Protein AF-0000000077723990 (afdb_homodimer)

Nearest PDB structures (foldseek):
  3rs1-assembly1_B  TM=8.931E-01  e=2.712E-11  Mus musculus
  6e7d-assembly1_E  TM=8.946E-01  e=7.039E-11  Mus musculus
  8ouq-assembly1_BBB  TM=8.653E-01  e=1.721E-10  Rattus norvegicus
  6puv-assembly1_A  TM=8.630E-01  e=1.528E-10  Homo sapiens
  3cdg-assembly2_F  TM=8.531E-01  e=3.600E-09  Homo sapiens

pLDDT: mean 90.58, std 9.81, range [37.72, 98.81]

Sequence (248 aa):
FAGCACPRCPEQWMAYRESCYSFSKEKKDWNSSQESCRAQGAHLLVISDTSEMDFFETMQTELCWIGLKNSTGGDWAWEDGSKLSGKKVLSNSPVQKCAVLLQGTIHASSCEILAPWICEKSLQFAGCACPRCPEQWMAYRESCYSFSKEKKDWNSSQESCRAQGAHLLVISDTSEMDFFETMQTELCWIGLKNSTGGDWAWEDGSKLSGKKVLSNSPVQKCAVLLQGTIHASSCEILAPWICEKSLQ

Radius of gyration: 19.13 Å; Cα contacts (8 Å, |Δi|>4): 531; chains: 2; bounding box: 56×54×40 Å

InterPro domains:
  IPR001304 C-type lectin-like [PF00059] (27-121)
  IPR001304 C-type lectin-like [PS50041] (16-120)
  IPR001304 C-type lectin-like [SM00034] (9-120)
  IPR016186 C-type lectin-like/link domain superfamily [G3DSA:3.10.100.10] (2-123)
  IPR016187 C-type lectin fold [SSF56436] (4-122)
  IPR033992 Natural killer cell receptor-like, C-type lectin-like domain [cd03593] (9-121)
  IPR042190 Killer cell lectin-like receptor subfamily G member 1 [PTHR47648] (4-122)

Structure (mmCIF, N/CA/C/O backbone):
data_AF-0000000077723990-model_v1
#
loop_
_entity.id
_entity.type
_entity.pdbx_description
1 polymer 'KLRG1 protein'
#
loop_
_atom_site.group_PDB
_atom_site.id
_atom_site.type_symbol
_atom_site.label_atom_id
_atom_site.label_alt_id
_atom_site.label_comp_id
_atom_site.label_asym_id
_atom_site.label_entity_id
_atom_site.label_seq_id
_atom_site.pdbx_PDB_ins_code
_atom_site.Cartn_x
_atom_site.Cartn_y
_atom_site.Cartn_z
_atom_site.occupancy
_atom_site.B_iso_or_equiv
_atom_site.auth_seq_id
_atom_site.auth_comp_id
_atom_site.auth_asym_id
_atom_site.auth_atom_id
_atom_site.pdbx_PDB_model_num
ATOM 1 N N . PHE A 1 1 ? -37.719 0.471 3.777 1 37.72 1 PHE A N 1
ATOM 2 C CA . PHE A 1 1 ? -36.688 -0.514 3.486 1 37.72 1 PHE A CA 1
ATOM 3 C C . PHE A 1 1 ? -35.344 0.161 3.309 1 37.72 1 PHE A C 1
ATOM 5 O O . PHE A 1 1 ? -35 0.595 2.207 1 37.72 1 PHE A O 1
ATOM 12 N N . ALA A 1 2 ? -34.938 1.086 3.953 1 47.66 2 ALA A N 1
ATOM 13 C CA . ALA A 1 2 ? -33.75 1.944 3.975 1 47.66 2 ALA A CA 1
ATOM 14 C C . ALA A 1 2 ? -32.5 1.137 3.721 1 47.66 2 ALA A C 1
ATOM 16 O O . ALA A 1 2 ? -32.188 0.212 4.473 1 47.66 2 ALA A O 1
ATOM 17 N N . GLY A 1 3 ? -32.156 0.671 2.463 1 50.06 3 GLY A N 1
ATOM 18 C CA . GLY A 1 3 ? -31.094 -0.163 1.919 1 50.06 3 GLY A CA 1
ATOM 19 C C . GLY A 1 3 ? -29.797 -0.056 2.693 1 50.06 3 GLY A C 1
ATOM 20 O O . GLY A 1 3 ? -29.547 0.95 3.359 1 50.06 3 GLY A O 1
ATOM 21 N N . CYS A 1 4 ? -29.406 -1.067 3.25 1 60.31 4 CYS A N 1
ATOM 22 C CA . CYS A 1 4 ? -28.156 -1.102 3.986 1 60.31 4 CYS A CA 1
ATOM 23 C C . CYS A 1 4 ? -27.031 -0.472 3.174 1 60.31 4 CYS A C 1
ATOM 25 O O . CYS A 1 4 ? -26.672 -0.973 2.104 1 60.31 4 CYS A O 1
ATOM 27 N N . ALA A 1 5 ? -26.734 0.806 3.115 1 77.62 5 ALA A N 1
ATOM 28 C CA . ALA A 1 5 ? -25.625 1.402 2.377 1 77.62 5 ALA A CA 1
ATOM 29 C C . ALA A 1 5 ? -24.328 1.305 3.168 1 77.62 5 ALA A C 1
ATOM 31 O O . ALA A 1 5 ? -24.25 1.76 4.312 1 77.62 5 ALA A O 1
ATOM 32 N N . CYS A 1 6 ? -23.359 0.454 2.717 1 85.75 6 CYS A N 1
ATOM 33 C CA . CYS A 1 6 ? -22.047 0.327 3.332 1 85.75 6 CYS A CA 1
ATOM 34 C C . CYS A 1 6 ? -21.094 1.392 2.805 1 85.75 6 CYS A C 1
ATOM 36 O O . CYS A 1 6 ? -21.016 1.621 1.596 1 85.75 6 CYS A O 1
ATOM 38 N N . PRO A 1 7 ? -20.531 2.23 3.766 1 87.69 7 PRO A N 1
ATOM 39 C CA . PRO A 1 7 ? -19.5 3.162 3.295 1 87.69 7 PRO A CA 1
ATOM 40 C C . PRO A 1 7 ? -18.438 2.484 2.426 1 87.69 7 PRO A C 1
ATOM 42 O O . PRO A 1 7 ? -18.078 1.335 2.682 1 87.69 7 PRO A O 1
ATOM 45 N N . ARG A 1 8 ? -18.125 3.113 1.391 1 89.75 8 ARG A N 1
ATOM 46 C CA . ARG A 1 8 ? -17.109 2.586 0.491 1 89.75 8 ARG A CA 1
ATOM 47 C C . ARG A 1 8 ? -16.156 3.689 0.024 1 89.75 8 ARG A C 1
ATOM 49 O O . ARG A 1 8 ? -16.531 4.863 0.01 1 89.75 8 ARG A O 1
ATOM 56 N N . CYS A 1 9 ? -14.992 3.316 -0.306 1 95.25 9 CYS A N 1
ATOM 57 C CA . CYS A 1 9 ? -14.062 4.262 -0.913 1 95.25 9 CYS A CA 1
ATOM 58 C C . CYS A 1 9 ? -14.336 4.422 -2.402 1 95.25 9 CYS A C 1
ATOM 60 O O . CYS A 1 9 ? -14.883 3.516 -3.035 1 95.25 9 CYS A O 1
ATOM 62 N N . PRO A 1 10 ? -13.984 5.645 -2.922 1 94.19 10 PRO A N 1
ATOM 63 C CA . PRO A 1 10 ? -14.102 5.801 -4.371 1 94.19 10 PRO A CA 1
ATOM 64 C C . PRO A 1 10 ? -13.305 4.754 -5.148 1 94.19 10 PRO A C 1
ATOM 66 O O . PRO A 1 10 ? -12.43 4.098 -4.582 1 94.19 10 PRO A O 1
ATOM 69 N N . GLU A 1 11 ? -13.656 4.629 -6.395 1 89.75 11 GLU A N 1
ATOM 70 C CA . GLU A 1 11 ? -12.906 3.717 -7.254 1 89.75 11 GLU A CA 1
ATOM 71 C C . GLU A 1 11 ? -11.414 4.031 -7.223 1 89.75 11 GLU A C 1
ATOM 73 O O . GLU A 1 11 ? -11.016 5.199 -7.262 1 89.75 11 GLU A O 1
ATOM 78 N N . GLN A 1 12 ? -10.633 3.01 -7.066 1 89.88 12 GLN A N 1
ATOM 79 C CA . GLN A 1 12 ? -9.172 3.059 -7.145 1 89.88 12 GLN A CA 1
ATOM 80 C C . GLN A 1 12 ? -8.57 3.59 -5.848 1 89.88 12 GLN A C 1
ATOM 82 O O . GLN A 1 12 ? -7.395 3.941 -5.801 1 89.88 12 GLN A O 1
ATOM 87 N N . TRP A 1 13 ? -9.461 3.783 -4.855 1 93.44 13 TRP A N 1
ATOM 88 C CA . TRP A 1 13 ? -8.984 4.09 -3.508 1 93.44 13 TRP A CA 1
ATOM 89 C C . TRP A 1 13 ? -9.016 2.846 -2.627 1 93.44 13 TRP A C 1
ATOM 91 O O . TRP A 1 13 ? -9.898 1.996 -2.77 1 93.44 13 TRP A O 1
ATOM 101 N N . MET A 1 14 ? -8.117 2.812 -1.657 1 92.62 14 MET A N 1
ATOM 102 C CA . MET A 1 14 ? -8.07 1.712 -0.698 1 92.62 14 MET A CA 1
ATOM 103 C C . MET A 1 14 ? -8.648 2.141 0.649 1 92.62 14 MET A C 1
ATOM 105 O O . MET A 1 14 ? -8.445 3.275 1.082 1 92.62 14 MET A O 1
ATOM 109 N N . ALA A 1 15 ? -9.203 1.143 1.229 1 94.38 15 ALA A N 1
ATOM 110 C CA . ALA A 1 15 ? -9.789 1.427 2.537 1 94.38 15 ALA A CA 1
ATOM 111 C C . ALA A 1 15 ? -8.984 0.768 3.652 1 94.38 15 ALA A C 1
ATOM 113 O O . ALA A 1 15 ? -8.57 -0.388 3.529 1 94.38 15 ALA A O 1
ATOM 114 N N . TYR A 1 16 ? -8.703 1.503 4.625 1 93.19 16 TYR A N 1
ATOM 115 C CA . TYR A 1 16 ? -8.117 1.015 5.867 1 93.19 16 TYR A CA 1
ATOM 116 C C . TYR A 1 16 ? -8.766 1.682 7.074 1 93.19 16 TYR A C 1
ATOM 118 O O . TYR A 1 16 ? -8.711 2.906 7.219 1 93.19 16 TYR A O 1
ATOM 126 N N . ARG A 1 17 ? -9.375 0.825 7.855 1 91 17 ARG A N 1
ATOM 127 C CA . ARG A 1 17 ? -10.172 1.341 8.961 1 91 17 ARG A CA 1
ATOM 128 C C . ARG A 1 17 ? -11.195 2.361 8.469 1 91 17 ARG A C 1
ATOM 130 O O . ARG A 1 17 ? -12.055 2.037 7.648 1 91 17 ARG A O 1
ATOM 137 N N . GLU A 1 18 ? -11.188 3.574 8.875 1 92.12 18 GLU A N 1
ATOM 138 C CA . GLU A 1 18 ? -12.219 4.535 8.516 1 92.12 18 GLU A CA 1
ATOM 139 C C . GLU A 1 18 ? -11.711 5.539 7.484 1 92.12 18 GLU A C 1
ATOM 141 O O . GLU A 1 18 ? -12.305 6.605 7.309 1 92.12 18 GLU A O 1
ATOM 146 N N . SER A 1 19 ? -10.688 5.137 6.766 1 95.5 19 SER A N 1
ATOM 147 C CA . SER A 1 19 ? -10.102 6.09 5.824 1 95.5 19 SER A CA 1
ATOM 148 C C . SER A 1 19 ? -9.867 5.445 4.461 1 95.5 19 SER A C 1
ATOM 150 O O . SER A 1 19 ? -9.734 4.227 4.359 1 95.5 19 SER A O 1
ATOM 152 N N . CYS A 1 20 ? -9.891 6.297 3.482 1 96.69 20 CYS A N 1
ATOM 153 C CA . CYS A 1 20 ? -9.555 5.926 2.113 1 96.69 20 CYS A CA 1
ATOM 154 C C . CYS A 1 20 ? -8.242 6.57 1.68 1 96.69 20 CYS A C 1
ATOM 156 O O . CYS A 1 20 ? -7.973 7.727 2.01 1 96.69 20 CYS A O 1
ATOM 158 N N . TYR A 1 21 ? -7.488 5.789 0.946 1 95.44 21 TYR A N 1
ATOM 159 C CA . TYR A 1 21 ? -6.188 6.281 0.499 1 95.44 21 TYR A CA 1
ATOM 160 C C . TYR A 1 21 ? -6.02 6.082 -1.002 1 95.44 21 TYR A C 1
ATOM 162 O O . TYR A 1 21 ? -6.488 5.09 -1.562 1 95.44 21 TYR A O 1
ATOM 170 N N . SER A 1 22 ? -5.371 7.051 -1.598 1 95.06 22 SER A N 1
ATOM 171 C CA . SER A 1 22 ? -4.988 6.938 -3.002 1 95.06 22 SER A CA 1
ATOM 172 C C . SER A 1 22 ? -3.516 7.266 -3.205 1 95.06 22 SER A C 1
ATOM 174 O O . SER A 1 22 ? -2.961 8.117 -2.502 1 95.06 22 SER A O 1
ATOM 176 N N . PHE A 1 23 ? -2.902 6.539 -4.152 1 93.38 23 PHE A N 1
ATOM 177 C CA . PHE A 1 23 ? -1.497 6.727 -4.496 1 93.38 23 PHE A CA 1
ATOM 178 C C . PHE A 1 23 ? -1.357 7.312 -5.895 1 93.38 23 PHE A C 1
ATOM 180 O O . PHE A 1 23 ? -1.98 6.828 -6.844 1 93.38 23 PHE A O 1
ATOM 187 N N . SER A 1 24 ? -0.499 8.289 -5.953 1 93.94 24 SER A N 1
ATOM 188 C CA . SER A 1 24 ? -0.361 8.93 -7.258 1 93.94 24 SER A CA 1
ATOM 189 C C . SER A 1 24 ? 0.605 8.156 -8.148 1 93.94 24 SER A C 1
ATOM 191 O O . SER A 1 24 ? 1.611 7.629 -7.676 1 93.94 24 SER A O 1
ATOM 193 N N . LYS A 1 25 ? 0.309 8.125 -9.453 1 88.56 25 LYS A N 1
ATOM 194 C CA . LYS A 1 25 ? 1.256 7.633 -10.453 1 88.56 25 LYS A CA 1
ATOM 195 C C . LYS A 1 25 ? 2.199 8.742 -10.906 1 88.56 25 LYS A C 1
ATOM 197 O O . LYS A 1 25 ? 3.385 8.5 -11.141 1 88.56 25 LYS A O 1
ATOM 202 N N . GLU A 1 26 ? 1.674 9.93 -10.859 1 93.69 26 GLU A N 1
ATOM 203 C CA . GLU A 1 26 ? 2.432 11.102 -11.281 1 93.69 26 GLU A CA 1
ATOM 204 C C . GLU A 1 26 ? 3.312 11.625 -10.148 1 93.69 26 GLU A C 1
ATOM 206 O O . GLU A 1 26 ? 3.158 11.211 -9 1 93.69 26 GLU A O 1
ATOM 211 N N . LYS A 1 27 ? 4.227 12.484 -10.586 1 96.81 27 LYS A N 1
ATOM 212 C CA . LYS A 1 27 ? 5.094 13.156 -9.617 1 96.81 27 LYS A CA 1
ATOM 213 C C . LYS A 1 27 ? 4.863 14.664 -9.625 1 96.81 27 LYS A C 1
ATOM 215 O O . LYS A 1 27 ? 4.688 15.266 -10.688 1 96.81 27 LYS A O 1
ATOM 220 N N . LYS A 1 28 ? 4.805 15.242 -8.477 1 98.56 28 LYS A N 1
ATOM 221 C CA . LYS A 1 28 ? 4.676 16.688 -8.289 1 98.56 28 LYS A CA 1
ATOM 222 C C . LYS A 1 28 ? 5.445 17.156 -7.059 1 98.56 28 LYS A C 1
ATOM 224 O O . LYS A 1 28 ? 5.957 16.328 -6.293 1 98.56 28 LYS A O 1
ATOM 229 N N . ASP A 1 29 ? 5.562 18.469 -6.988 1 98.69 29 ASP A N 1
ATOM 230 C CA . ASP A 1 29 ? 6.09 19 -5.734 1 98.69 29 ASP A CA 1
ATOM 231 C C . ASP A 1 29 ? 5.055 18.891 -4.613 1 98.69 29 ASP A C 1
ATOM 233 O O . ASP A 1 29 ? 3.906 18.516 -4.855 1 98.69 29 ASP A O 1
ATOM 237 N N . TRP A 1 30 ? 5.473 19.25 -3.469 1 98.5 30 TRP A N 1
ATOM 238 C CA . TRP A 1 30 ? 4.621 19.047 -2.303 1 98.5 30 TRP A CA 1
ATOM 239 C C . TRP A 1 30 ? 3.336 19.859 -2.41 1 98.5 30 TRP A C 1
ATOM 241 O O . TRP A 1 30 ? 2.24 19.328 -2.189 1 98.5 30 TRP A O 1
ATOM 251 N N . ASN A 1 31 ? 3.473 21.156 -2.746 1 98.31 31 ASN A N 1
ATOM 252 C CA . ASN A 1 31 ? 2.309 22.031 -2.818 1 98.31 31 ASN A CA 1
ATOM 253 C C . ASN A 1 31 ? 1.333 21.578 -3.9 1 98.31 31 ASN A C 1
ATOM 255 O O . ASN A 1 31 ? 0.122 21.547 -3.676 1 98.31 31 ASN A O 1
ATOM 259 N N . SER A 1 32 ? 1.845 21.219 -5.039 1 98.81 32 SER A N 1
ATOM 260 C CA . SER A 1 32 ? 1.004 20.734 -6.129 1 98.81 32 SER A CA 1
ATOM 261 C C . SER A 1 32 ? 0.335 19.422 -5.773 1 98.81 32 SER A C 1
ATOM 263 O O . SER A 1 32 ? -0.791 19.141 -6.199 1 98.81 32 SER A O 1
ATOM 265 N N . SER A 1 33 ? 1.002 18.594 -5.059 1 98.69 33 SER A N 1
ATOM 266 C CA . SER A 1 33 ? 0.424 17.328 -4.605 1 98.69 33 SER A CA 1
ATOM 267 C C . SER A 1 33 ? -0.738 17.562 -3.646 1 98.69 33 SER A C 1
ATOM 269 O O . SER A 1 33 ? -1.763 16.891 -3.723 1 98.69 33 SER A O 1
ATOM 271 N N . GLN A 1 34 ? -0.525 18.547 -2.787 1 98.19 34 GLN A N 1
ATOM 272 C CA . GLN A 1 34 ? -1.604 18.922 -1.879 1 98.19 34 GLN A CA 1
ATOM 273 C C . GLN A 1 34 ? -2.83 19.406 -2.65 1 98.19 34 GLN A C 1
ATOM 275 O O . GLN A 1 34 ? -3.961 19.047 -2.316 1 98.19 34 GLN A O 1
ATOM 280 N N . GLU A 1 35 ? -2.596 20.172 -3.607 1 98.62 35 GLU A N 1
ATOM 281 C CA . GLU A 1 35 ? -3.686 20.672 -4.441 1 98.62 35 GLU A CA 1
ATOM 282 C C . GLU A 1 35 ? -4.383 19.531 -5.18 1 98.62 35 GLU A C 1
ATOM 284 O O . GLU A 1 35 ? -5.605 19.547 -5.34 1 98.62 35 GLU A O 1
ATOM 289 N N . SER A 1 36 ? -3.621 18.625 -5.633 1 98.5 36 SER A N 1
ATOM 290 C CA . SER A 1 36 ? -4.191 17.469 -6.324 1 98.5 36 SER A CA 1
ATOM 291 C C . SER A 1 36 ? -5.109 16.672 -5.406 1 98.5 36 SER A C 1
ATOM 293 O O . SER A 1 36 ? -6.172 16.219 -5.832 1 98.5 36 SER A O 1
ATOM 295 N N . CYS A 1 37 ? -4.688 16.469 -4.18 1 98.56 37 CYS A N 1
ATOM 296 C CA . CYS A 1 37 ? -5.535 15.781 -3.217 1 98.56 37 CYS A CA 1
ATOM 297 C C . CYS A 1 37 ? -6.797 16.594 -2.926 1 98.56 37 CYS A C 1
ATOM 299 O O . CYS A 1 37 ? -7.898 16.031 -2.887 1 98.56 37 CYS A O 1
ATOM 301 N N . ARG A 1 38 ? -6.691 17.859 -2.723 1 98.19 38 ARG A N 1
ATOM 302 C CA . ARG A 1 38 ? -7.828 18.734 -2.432 1 98.19 38 ARG A CA 1
ATOM 303 C C . ARG A 1 38 ? -8.859 18.672 -3.555 1 98.19 38 ARG A C 1
ATOM 305 O O . ARG A 1 38 ? -10.062 18.688 -3.301 1 98.19 38 ARG A O 1
ATOM 312 N N . ALA A 1 39 ? -8.406 18.578 -4.758 1 98.31 39 ALA A N 1
ATOM 313 C CA . ALA A 1 39 ? -9.289 18.531 -5.926 1 98.31 39 ALA A CA 1
ATOM 314 C C . ALA A 1 39 ? -10.164 17.281 -5.891 1 98.31 39 ALA A C 1
ATOM 316 O O . ALA A 1 39 ? -11.211 17.219 -6.543 1 98.31 39 ALA A O 1
ATOM 317 N N . GLN A 1 40 ? -9.742 16.312 -5.098 1 97.44 40 GLN A N 1
ATOM 318 C CA . GLN A 1 40 ? -10.492 15.062 -4.988 1 97.44 40 GLN A CA 1
ATOM 319 C C . GLN A 1 40 ? -11.234 14.977 -3.656 1 97.44 40 GLN A C 1
ATOM 321 O O . GLN A 1 40 ? -11.664 13.898 -3.248 1 97.44 40 GLN A O 1
ATOM 326 N N . GLY A 1 41 ? -11.359 16.109 -3.016 1 97.5 41 GLY A N 1
ATOM 327 C CA . GLY A 1 41 ? -12.023 16.141 -1.724 1 97.5 41 GLY A CA 1
ATOM 328 C C . GLY A 1 41 ? -11.227 15.469 -0.625 1 97.5 41 GLY A C 1
ATOM 329 O O . GLY A 1 41 ? -11.789 14.969 0.349 1 97.5 41 GLY A O 1
ATOM 330 N N . ALA A 1 42 ? -10 15.367 -0.836 1 98.25 42 ALA A N 1
ATOM 331 C CA . ALA A 1 42 ? -9.094 14.695 0.09 1 98.25 42 ALA A CA 1
ATOM 332 C C . ALA A 1 42 ? -7.957 15.617 0.522 1 98.25 42 ALA A C 1
ATOM 334 O O . ALA A 1 42 ? -8.016 16.828 0.293 1 98.25 42 ALA A O 1
ATOM 335 N N . HIS A 1 43 ? -7.035 15.156 1.338 1 98.25 43 HIS A N 1
ATOM 336 C CA . HIS A 1 43 ? -5.797 15.828 1.721 1 98.25 43 HIS A CA 1
ATOM 337 C C . HIS A 1 43 ? -4.617 14.867 1.714 1 98.25 43 HIS A C 1
ATOM 339 O O . HIS A 1 43 ? -4.809 13.648 1.667 1 98.25 43 HIS A O 1
ATOM 345 N N . LEU A 1 44 ? -3.443 15.406 1.739 1 98.31 44 LEU A N 1
ATOM 346 C CA . LEU A 1 44 ? -2.277 14.539 1.885 1 98.31 44 LEU A CA 1
ATOM 347 C C . LEU A 1 44 ? -2.367 13.719 3.166 1 98.31 44 LEU A C 1
ATOM 349 O O . LEU A 1 44 ? -2.924 14.18 4.164 1 98.31 44 LEU A O 1
ATOM 353 N N . LEU A 1 45 ? -1.789 12.586 3.135 1 96.5 45 LEU A N 1
ATOM 354 C CA . LEU A 1 45 ? -1.861 11.602 4.211 1 96.5 45 LEU A CA 1
ATOM 355 C C . LEU A 1 45 ? -1.474 12.227 5.547 1 96.5 45 LEU A C 1
ATOM 357 O O . LEU A 1 45 ? -0.428 12.867 5.652 1 96.5 45 LEU A O 1
ATOM 361 N N . VAL A 1 46 ? -2.311 12.133 6.453 1 96 46 VAL A N 1
ATOM 362 C CA . VAL A 1 46 ? -2.082 12.469 7.855 1 96 46 VAL A CA 1
ATOM 363 C C . VAL A 1 46 ? -2.084 11.203 8.703 1 96 46 VAL A C 1
ATOM 365 O O . VAL A 1 46 ? -3.082 10.477 8.75 1 96 46 VAL A O 1
ATOM 368 N N . ILE A 1 47 ? -1.01 10.875 9.258 1 92.31 47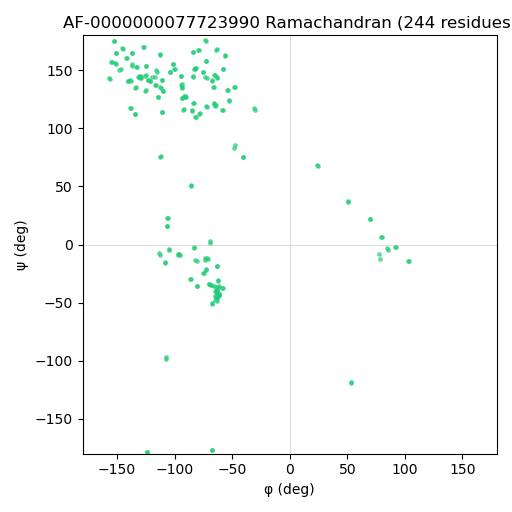 ILE A N 1
ATOM 369 C CA . ILE A 1 47 ? -0.967 9.711 10.133 1 92.31 47 ILE A CA 1
ATOM 370 C C . ILE A 1 47 ? -1.404 10.102 11.539 1 92.31 47 ILE A C 1
ATOM 372 O O . ILE A 1 47 ? -0.703 10.852 12.234 1 92.31 47 ILE A O 1
ATOM 376 N N . SER A 1 48 ? -2.523 9.531 11.953 1 88.69 48 SER A N 1
ATOM 377 C CA . SER A 1 48 ? -3.193 10.078 13.133 1 88.69 48 SER A CA 1
ATOM 378 C C . SER A 1 48 ? -3.057 9.148 14.328 1 88.69 48 SER A C 1
ATOM 380 O O . SER A 1 48 ? -3.33 9.547 15.469 1 88.69 48 SER A O 1
ATOM 382 N N . ASP A 1 49 ? -2.656 7.871 14.102 1 88.62 49 ASP A N 1
ATOM 383 C CA . ASP A 1 49 ? -2.516 6.961 15.234 1 88.62 49 ASP A CA 1
ATOM 384 C C . ASP A 1 49 ? -1.483 5.871 14.938 1 88.62 49 ASP A C 1
ATOM 386 O O . ASP A 1 49 ? -0.975 5.777 13.82 1 88.62 49 ASP A O 1
ATOM 390 N N . THR A 1 50 ? -1.212 5.051 15.953 1 88.06 50 THR A N 1
ATOM 391 C CA . THR A 1 50 ? -0.151 4.055 15.875 1 88.06 50 THR A CA 1
ATOM 392 C C . THR A 1 50 ? -0.51 2.963 14.867 1 88.06 50 THR A C 1
ATOM 394 O O . THR A 1 50 ? 0.369 2.406 14.203 1 88.06 50 THR A O 1
ATOM 397 N N . SER A 1 51 ? -1.763 2.689 14.836 1 86.69 51 SER A N 1
ATOM 398 C CA . SER A 1 51 ? -2.195 1.667 13.891 1 86.69 51 SER A CA 1
ATOM 399 C C . SER A 1 51 ? -1.926 2.098 12.453 1 86.69 51 SER A C 1
ATOM 401 O O . SER A 1 51 ? -1.434 1.308 11.641 1 86.69 51 SER A O 1
ATOM 403 N N . GLU A 1 52 ? -2.281 3.328 12.188 1 88.25 52 GLU A N 1
ATOM 404 C CA . GLU A 1 52 ? -2.018 3.873 10.859 1 88.25 52 GLU A CA 1
ATOM 405 C C . GLU A 1 52 ? -0.519 3.941 10.578 1 88.25 52 GLU A C 1
ATOM 407 O O . GLU A 1 52 ? -0.073 3.605 9.477 1 88.25 52 GLU A O 1
ATOM 412 N N . MET A 1 53 ? 0.24 4.301 11.57 1 86.62 53 MET A N 1
ATOM 413 C CA . MET A 1 53 ? 1.691 4.359 11.414 1 86.62 53 MET A CA 1
ATOM 414 C C . MET A 1 53 ? 2.264 2.98 11.102 1 86.62 53 MET A C 1
ATOM 416 O O . MET A 1 53 ? 3.082 2.834 10.195 1 86.62 53 MET A O 1
ATOM 420 N N . ASP A 1 54 ? 1.787 2.041 11.812 1 84.5 54 ASP A N 1
ATOM 421 C CA . ASP A 1 54 ? 2.244 0.668 11.609 1 84.5 54 ASP A CA 1
ATOM 422 C C . ASP A 1 54 ? 1.914 0.178 10.203 1 84.5 54 ASP A C 1
ATOM 424 O O . ASP A 1 54 ? 2.729 -0.492 9.57 1 84.5 54 ASP A O 1
ATOM 428 N N . PHE A 1 55 ? 0.871 0.6 9.82 1 84.56 55 PHE A N 1
ATOM 429 C CA . PHE A 1 55 ? 0.421 0.155 8.508 1 84.56 55 PHE A CA 1
ATOM 430 C C . PHE A 1 55 ? 1.323 0.708 7.41 1 84.56 55 PHE A C 1
ATOM 432 O O . PHE A 1 55 ? 1.791 -0.04 6.547 1 84.56 55 PHE A O 1
ATOM 439 N N . PHE A 1 56 ? 1.589 1.932 7.383 1 86.94 56 PHE A N 1
ATOM 440 C CA . PHE A 1 56 ? 2.385 2.539 6.32 1 86.94 56 PHE A CA 1
ATOM 441 C C . PHE A 1 56 ? 3.854 2.164 6.465 1 86.94 56 PHE A C 1
ATOM 443 O O . PHE A 1 56 ? 4.605 2.191 5.488 1 86.94 56 PHE A O 1
ATOM 450 N N . GLU A 1 57 ? 4.207 1.79 7.66 1 84.62 57 GLU A N 1
ATOM 451 C CA . GLU A 1 57 ? 5.547 1.235 7.828 1 84.62 57 GLU A CA 1
ATOM 452 C C . GLU A 1 57 ? 5.664 -0.137 7.172 1 84.62 57 GLU A C 1
ATOM 454 O O . GLU A 1 57 ? 6.715 -0.485 6.629 1 84.62 57 GLU A O 1
ATOM 459 N N . THR A 1 58 ? 4.547 -0.808 7.25 1 81.88 58 THR A N 1
ATOM 460 C CA . THR A 1 58 ? 4.559 -2.172 6.73 1 81.88 58 THR A CA 1
ATOM 461 C C . THR A 1 58 ? 4.414 -2.176 5.211 1 81.88 58 THR A C 1
ATOM 463 O O . THR A 1 58 ? 4.98 -3.033 4.531 1 81.88 58 THR A O 1
ATOM 466 N N . MET A 1 59 ? 3.656 -1.272 4.695 1 78.62 59 MET A N 1
ATOM 467 C CA . MET A 1 59 ? 3.391 -1.224 3.26 1 78.62 59 MET A CA 1
ATOM 468 C C . MET A 1 59 ? 4.645 -0.828 2.486 1 78.62 59 MET A C 1
ATOM 470 O O . MET A 1 59 ? 4.77 -1.137 1.3 1 78.62 59 MET A O 1
ATOM 474 N N . GLN A 1 60 ? 5.68 -0.639 3.109 1 69.44 60 GLN A N 1
ATOM 475 C CA . GLN A 1 60 ? 6.98 -0.294 2.543 1 69.44 60 GLN A CA 1
ATOM 476 C C . GLN A 1 60 ? 6.828 0.394 1.189 1 69.44 60 GLN A C 1
ATOM 478 O O . GLN A 1 60 ? 7.289 -0.121 0.169 1 69.44 60 GLN A O 1
ATOM 483 N N . THR A 1 61 ? 6.316 1.53 1.092 1 75.75 61 THR A N 1
ATOM 484 C CA . THR A 1 61 ? 6.117 2.303 -0.13 1 75.75 61 THR A CA 1
ATOM 485 C C . THR A 1 61 ? 7.395 3.035 -0.521 1 75.75 61 THR A C 1
ATOM 487 O O . THR A 1 61 ? 8.266 3.273 0.322 1 75.75 61 THR A O 1
ATOM 490 N N . GLU A 1 62 ? 7.461 3.211 -1.82 1 83.19 62 GLU A N 1
ATOM 491 C CA . GLU A 1 62 ? 8.539 4.086 -2.273 1 83.19 62 GLU A CA 1
ATOM 492 C C . GLU A 1 62 ? 8.297 5.527 -1.828 1 83.19 62 GLU A C 1
ATOM 494 O O . GLU A 1 62 ? 7.371 5.801 -1.064 1 83.19 62 GLU A O 1
ATOM 499 N N . LEU A 1 63 ? 9.203 6.461 -2.238 1 90.56 63 LEU A N 1
ATOM 500 C CA . LEU A 1 63 ? 9.195 7.863 -1.844 1 90.56 63 LEU A CA 1
ATOM 501 C C . LEU A 1 63 ? 7.887 8.531 -2.238 1 90.56 63 LEU A C 1
ATOM 503 O O . LEU A 1 63 ? 7.574 8.648 -3.426 1 90.56 63 LEU A O 1
ATOM 507 N N . CYS A 1 64 ? 7.078 8.984 -1.197 1 94.88 64 CYS A N 1
ATOM 508 C CA . CYS A 1 64 ? 5.793 9.633 -1.431 1 94.88 64 CYS A CA 1
ATOM 509 C C . CYS A 1 64 ? 5.609 10.828 -0.501 1 94.88 64 CYS A C 1
ATOM 511 O O . CYS A 1 64 ? 5.965 10.766 0.677 1 94.88 64 CYS A O 1
ATOM 513 N N . TRP A 1 65 ? 5.02 11.883 -1.075 1 97.31 65 TRP A N 1
ATOM 514 C CA . TRP A 1 65 ? 4.68 13.023 -0.235 1 97.31 65 TRP A CA 1
ATOM 515 C C . TRP A 1 65 ? 3.58 12.664 0.758 1 97.31 65 TRP A C 1
ATOM 517 O O . TRP A 1 65 ? 2.625 11.961 0.408 1 97.31 65 TRP A O 1
ATOM 527 N N . ILE A 1 66 ? 3.711 13.164 1.93 1 97.5 66 ILE A N 1
ATOM 528 C CA . ILE A 1 66 ? 2.674 13.078 2.953 1 97.5 66 ILE A CA 1
ATOM 529 C C . ILE A 1 66 ? 2.361 14.477 3.49 1 97.5 66 ILE A C 1
ATOM 531 O O . ILE A 1 66 ? 3.074 15.438 3.191 1 97.5 66 ILE A O 1
ATOM 535 N N . GLY A 1 67 ? 1.303 14.602 4.27 1 98 67 GLY A N 1
ATOM 536 C CA . GLY A 1 67 ? 0.808 15.898 4.695 1 98 67 GLY A CA 1
ATOM 537 C C . GLY A 1 67 ? 1.504 16.422 5.938 1 98 67 GLY A C 1
ATOM 538 O O . GLY A 1 67 ? 0.848 16.844 6.891 1 98 67 GLY A O 1
ATOM 539 N N . LEU A 1 68 ? 2.768 16.391 5.883 1 96.81 68 LEU A N 1
ATOM 540 C CA . LEU A 1 68 ? 3.586 16.859 7 1 96.81 68 LEU A CA 1
ATOM 541 C C . LEU A 1 68 ? 4.574 17.922 6.543 1 96.81 68 LEU A C 1
ATOM 543 O O . LEU A 1 68 ? 5.227 17.766 5.508 1 96.81 68 LEU A O 1
ATOM 547 N N . LYS A 1 69 ? 4.613 18.953 7.289 1 96.19 69 LYS A N 1
ATOM 548 C CA . LYS A 1 69 ? 5.504 20.062 6.918 1 96.19 69 LYS A CA 1
ATOM 549 C C . LYS A 1 69 ? 6.035 20.781 8.156 1 96.19 69 LYS A C 1
ATOM 551 O O . LYS A 1 69 ? 5.445 20.688 9.234 1 96.19 69 LYS A O 1
ATOM 556 N N . ASN A 1 70 ? 7.191 21.297 7.988 1 94.19 70 ASN A N 1
ATOM 557 C CA . ASN A 1 70 ? 7.797 22.172 8.977 1 94.19 70 ASN A CA 1
ATOM 558 C C . ASN A 1 70 ? 7.906 23.609 8.461 1 94.19 70 ASN A C 1
ATOM 560 O O . ASN A 1 70 ? 8.984 24.047 8.07 1 94.19 70 ASN A O 1
ATOM 564 N N . SER A 1 71 ? 6.82 24.281 8.453 1 85.12 71 SER A N 1
ATOM 565 C CA . SER A 1 71 ? 6.75 25.609 7.848 1 85.12 71 SER A CA 1
ATOM 566 C C . SER A 1 71 ? 7.41 26.656 8.734 1 85.12 71 SER A C 1
ATOM 568 O O . SER A 1 71 ? 7.91 27.672 8.25 1 85.12 71 SER A O 1
ATOM 570 N N . THR A 1 72 ? 7.488 26.422 9.992 1 80.19 72 THR A N 1
ATOM 571 C CA . THR A 1 72 ? 7.895 27.484 10.914 1 80.19 72 THR A CA 1
ATOM 572 C C . THR A 1 72 ? 9.328 27.266 11.383 1 80.19 72 THR A C 1
ATOM 574 O O . THR A 1 72 ? 9.922 28.156 12.008 1 80.19 72 THR A O 1
ATOM 577 N N . GLY A 1 73 ? 10.031 26.172 11.023 1 77.56 73 GLY A N 1
ATOM 578 C CA . GLY A 1 73 ? 11.367 25.875 11.5 1 77.56 73 GLY A CA 1
ATOM 579 C C . GLY A 1 73 ? 11.383 25.156 12.836 1 77.56 73 GLY A C 1
ATOM 580 O O . GLY A 1 73 ? 12.438 24.719 13.297 1 77.56 73 GLY A O 1
ATOM 581 N N . GLY A 1 74 ? 10.234 24.984 13.43 1 80.75 74 GLY A N 1
ATOM 582 C CA . GLY A 1 74 ? 10.164 24.312 14.719 1 80.75 74 GLY A CA 1
ATOM 583 C C . GLY A 1 74 ? 9.578 22.922 14.625 1 80.75 74 GLY A C 1
ATOM 584 O O . GLY A 1 74 ? 10.25 21.984 14.188 1 80.75 74 GLY A O 1
ATOM 585 N N . ASP A 1 75 ? 8.297 22.875 14.906 1 87.69 75 ASP A N 1
ATOM 586 C CA . ASP A 1 75 ? 7.633 21.578 15.039 1 87.69 75 ASP A CA 1
ATOM 587 C C . ASP A 1 75 ? 7.008 21.156 13.711 1 87.69 75 ASP A C 1
ATOM 589 O O . ASP A 1 75 ? 6.469 21.984 12.977 1 87.69 75 ASP A O 1
ATOM 593 N N . TRP A 1 76 ? 7.227 19.953 13.438 1 94.06 76 TRP A N 1
ATOM 594 C CA . TRP A 1 76 ? 6.492 19.375 12.32 1 94.06 76 TRP A CA 1
ATOM 595 C C . TRP A 1 76 ? 5 19.297 12.625 1 94.06 76 TRP A C 1
ATOM 597 O O . TRP A 1 76 ? 4.605 18.953 13.742 1 94.06 76 TRP A O 1
ATOM 607 N N . ALA A 1 77 ? 4.246 19.703 11.578 1 93.94 77 ALA A N 1
ATOM 608 C CA . ALA A 1 77 ? 2.797 19.672 11.742 1 93.94 77 ALA A CA 1
ATOM 609 C C . ALA A 1 77 ? 2.125 19 10.547 1 93.94 77 ALA A C 1
ATOM 611 O O . ALA A 1 77 ? 2.523 19.219 9.398 1 93.94 77 ALA A O 1
ATOM 612 N N . TRP A 1 78 ? 1.07 18.297 10.93 1 95.62 78 TRP A N 1
ATOM 613 C CA . TRP A 1 78 ? 0.262 17.688 9.883 1 95.62 78 TRP A CA 1
ATOM 614 C C . TRP A 1 78 ? -0.661 18.703 9.227 1 95.62 78 TRP A C 1
ATOM 616 O O . TRP A 1 78 ? -0.89 19.781 9.781 1 95.62 78 TRP A O 1
ATOM 626 N N . GLU A 1 79 ? -1.226 18.266 8.102 1 91.62 79 GLU A N 1
ATOM 627 C CA . GLU A 1 79 ? -2.127 19.125 7.336 1 91.62 79 GLU A CA 1
ATOM 628 C C . GLU A 1 79 ? -3.357 19.5 8.156 1 91.62 79 GLU A C 1
ATOM 630 O O . GLU A 1 79 ? -3.955 20.547 7.934 1 91.62 79 GLU A O 1
ATOM 635 N N . ASP A 1 80 ? -3.729 18.656 8.961 1 90.12 80 ASP A N 1
ATOM 636 C CA . ASP A 1 80 ? -4.922 18.953 9.75 1 90.12 80 ASP A CA 1
ATOM 637 C C . ASP A 1 80 ? -4.582 19.812 10.961 1 90.12 80 ASP A C 1
ATOM 639 O O . ASP A 1 80 ? -5.457 20.125 11.773 1 90.12 80 ASP A O 1
ATOM 643 N N . GLY A 1 81 ? -3.369 20.109 11.148 1 89.56 81 GLY A N 1
ATOM 644 C CA . GLY A 1 81 ? -2.955 21.016 12.203 1 89.56 81 GLY A CA 1
ATOM 645 C C . GLY A 1 81 ? -2.359 20.312 13.406 1 89.56 81 GLY A C 1
ATOM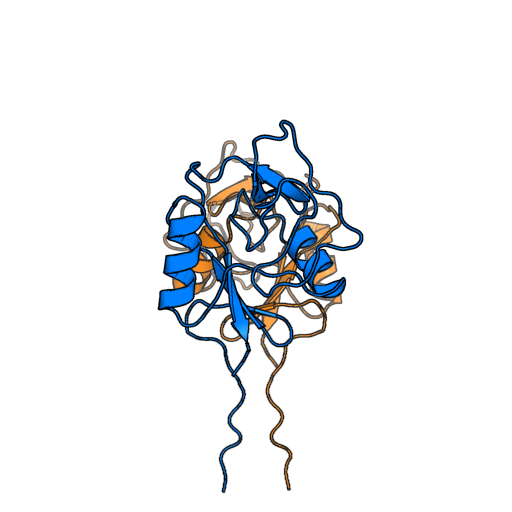 646 O O . GLY A 1 81 ? -1.71 20.938 14.242 1 89.56 81 GLY A O 1
ATOM 647 N N . SER A 1 82 ? -2.564 18.984 13.477 1 90.75 82 SER A N 1
ATOM 648 C CA . SER A 1 82 ? -2.002 18.25 14.609 1 90.75 82 SER A CA 1
ATOM 649 C C . SER A 1 82 ? -0.487 18.125 14.477 1 90.75 82 SER A C 1
ATOM 651 O O . SER A 1 82 ? 0.064 18.25 13.383 1 90.75 82 SER A O 1
ATOM 653 N N . LYS A 1 83 ? 0.121 17.906 15.617 1 89.38 83 LYS A N 1
ATOM 654 C CA . LYS A 1 83 ? 1.578 17.812 15.641 1 89.38 83 LYS A CA 1
ATOM 655 C C . LYS A 1 83 ? 2.037 16.359 15.547 1 89.38 83 LYS A C 1
ATOM 657 O O . LYS A 1 83 ? 1.341 15.461 16 1 89.38 83 LYS A O 1
ATOM 662 N N . LEU A 1 84 ? 3.145 16.25 14.867 1 89.19 84 LEU A N 1
ATOM 663 C CA . LEU A 1 84 ? 3.787 14.938 14.875 1 89.19 84 LEU A CA 1
ATOM 664 C C . LEU A 1 84 ? 4.285 14.578 16.281 1 89.19 84 LEU A C 1
ATOM 666 O O . LEU A 1 84 ? 4.965 15.383 16.922 1 89.19 84 LEU A O 1
ATOM 670 N N . SER A 1 85 ? 3.773 13.461 16.75 1 82.44 85 SER A N 1
ATOM 671 C CA . SER A 1 85 ? 4.234 13.023 18.078 1 82.44 85 SER A CA 1
ATOM 672 C C . SER A 1 85 ? 4.852 11.633 18 1 82.44 85 SER A C 1
ATOM 674 O O . SER A 1 85 ? 4.387 10.773 17.25 1 82.44 85 SER A O 1
ATOM 676 N N . GLY A 1 86 ? 5.902 11.477 18.734 1 76.94 86 GLY A N 1
ATOM 677 C CA . GLY A 1 86 ? 6.457 10.148 18.953 1 76.94 86 GLY A CA 1
ATOM 678 C C . GLY A 1 86 ? 7.258 9.633 17.766 1 76.94 86 GLY A C 1
ATOM 679 O O . GLY A 1 86 ? 7.746 8.508 17.797 1 76.94 86 GLY A O 1
ATOM 680 N N . LYS A 1 87 ? 7.25 10.289 16.656 1 81 87 LYS A N 1
ATOM 681 C CA . LYS A 1 87 ? 8.047 9.828 15.531 1 81 87 LYS A CA 1
ATOM 682 C C . LYS A 1 87 ? 9.07 10.875 15.102 1 81 87 LYS A C 1
ATOM 684 O O . LYS A 1 87 ? 8.82 12.078 15.242 1 81 87 LYS A O 1
ATOM 689 N N . LYS A 1 88 ? 10.156 10.344 14.727 1 87 88 LYS A N 1
ATOM 690 C CA . LYS A 1 88 ? 11.234 11.227 14.281 1 87 88 LYS A CA 1
ATOM 691 C C . LYS A 1 88 ? 11.203 11.398 12.766 1 87 88 LYS A C 1
ATOM 693 O O . LYS A 1 88 ? 10.961 10.438 12.031 1 87 88 LYS A O 1
ATOM 698 N N . VAL A 1 89 ? 11.414 12.672 12.375 1 94.25 89 VAL A N 1
ATOM 699 C CA . VAL A 1 89 ? 11.625 12.969 10.961 1 94.25 89 VAL A CA 1
ATOM 700 C C . VAL A 1 89 ? 13.117 12.945 10.641 1 94.25 89 VAL A C 1
ATOM 702 O O . VAL A 1 89 ? 13.891 13.711 11.219 1 94.25 89 VAL A O 1
ATOM 705 N N . LEU A 1 90 ? 13.523 12.047 9.812 1 94.25 90 LEU A N 1
ATOM 706 C CA . LEU A 1 90 ? 14.922 11.977 9.398 1 94.25 90 LEU A CA 1
ATOM 707 C C . LEU A 1 90 ? 15.258 13.125 8.453 1 94.25 90 LEU A C 1
ATOM 709 O O . LEU A 1 90 ? 14.602 13.305 7.426 1 94.25 90 LEU A O 1
ATOM 713 N N . SER A 1 91 ? 16.156 13.93 8.828 1 91.25 91 SER A N 1
ATOM 714 C CA . SER A 1 91 ? 16.484 15.125 8.055 1 91.25 91 SER A CA 1
ATOM 715 C C . SER A 1 91 ? 18 15.281 7.91 1 91.25 91 SER A C 1
ATOM 717 O O . SER A 1 91 ? 18.75 15.016 8.844 1 91.25 91 SER A O 1
ATOM 719 N N . ASN A 1 92 ? 18.375 15.594 6.676 1 88.44 92 ASN A N 1
ATOM 720 C CA . ASN A 1 92 ? 19.797 15.898 6.453 1 88.44 92 ASN A CA 1
ATOM 721 C C . ASN A 1 92 ? 20.062 17.391 6.473 1 88.44 92 ASN A C 1
ATOM 723 O O . ASN A 1 92 ? 21.219 17.828 6.449 1 88.44 92 ASN A O 1
ATOM 727 N N . SER A 1 93 ? 19.109 18.219 6.488 1 88.81 93 SER A N 1
ATOM 728 C CA . SER A 1 93 ? 19.266 19.672 6.402 1 88.81 93 SER A CA 1
ATOM 729 C C . SER A 1 93 ? 18.062 20.391 7.008 1 88.81 93 SER A C 1
ATOM 731 O O . SER A 1 93 ? 16.906 19.984 6.773 1 88.81 93 SER A O 1
ATOM 733 N N . PRO A 1 94 ? 18.328 21.453 7.645 1 88.38 94 PRO A N 1
ATOM 734 C CA . PRO A 1 94 ? 17.219 22.219 8.211 1 88.38 94 PRO A CA 1
ATOM 735 C C . PRO A 1 94 ? 16.375 22.922 7.145 1 88.38 94 PRO A C 1
ATOM 737 O O . PRO A 1 94 ? 15.289 23.422 7.441 1 88.38 94 PRO A O 1
ATOM 740 N N . VAL A 1 95 ? 16.891 22.953 5.969 1 91.12 95 VAL A N 1
ATOM 741 C CA . VAL A 1 95 ? 16.188 23.656 4.914 1 91.12 95 VAL A CA 1
ATOM 742 C C . VAL A 1 95 ? 15.078 22.766 4.344 1 91.12 95 VAL A C 1
ATOM 744 O O . VAL A 1 95 ? 14.188 23.25 3.641 1 91.12 95 VAL A O 1
ATOM 747 N N . GLN A 1 96 ? 15.086 21.531 4.617 1 95.5 96 GLN A N 1
ATOM 748 C CA . GLN A 1 96 ? 14.039 20.609 4.191 1 95.5 96 GLN A CA 1
ATOM 749 C C . GLN A 1 96 ? 12.797 20.734 5.07 1 95.5 96 GLN A C 1
ATOM 751 O O . GLN A 1 96 ? 12.82 20.359 6.242 1 95.5 96 GLN A O 1
ATOM 756 N N . LYS A 1 97 ? 11.727 21.234 4.422 1 96.5 97 LYS A N 1
ATOM 757 C CA . L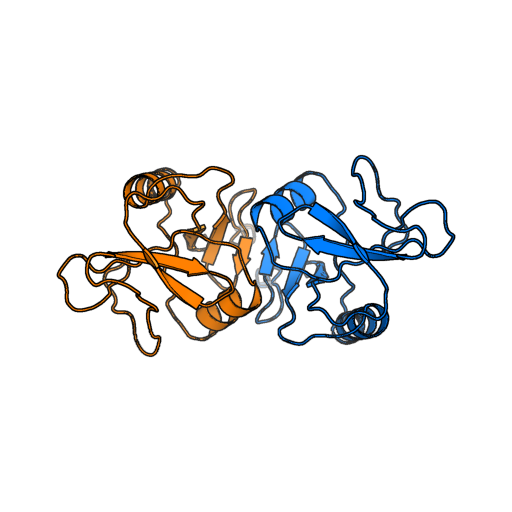YS A 1 97 ? 10.578 21.656 5.23 1 96.5 97 LYS A CA 1
ATOM 758 C C . LYS A 1 97 ? 9.375 20.75 4.965 1 96.5 97 LYS A C 1
ATOM 760 O O . LYS A 1 97 ? 8.336 20.891 5.617 1 96.5 97 LYS A O 1
ATOM 765 N N . CYS A 1 98 ? 9.516 19.922 3.986 1 97.88 98 CYS A N 1
ATOM 766 C CA . CYS A 1 98 ? 8.43 19 3.66 1 97.88 98 CYS A CA 1
ATOM 767 C C . CYS A 1 98 ? 8.828 17.562 3.953 1 97.88 98 CYS A C 1
ATOM 769 O O . CYS A 1 98 ? 10 17.281 4.191 1 97.88 98 CYS A O 1
ATOM 771 N N . ALA A 1 99 ? 7.781 16.734 4.02 1 97.06 99 ALA A N 1
ATOM 772 C CA . ALA A 1 99 ? 8.102 15.375 4.461 1 97.06 99 ALA A CA 1
ATOM 773 C C . ALA A 1 99 ? 7.609 14.344 3.447 1 97.06 99 ALA A C 1
ATOM 775 O O . ALA A 1 99 ? 6.57 14.531 2.809 1 97.06 99 ALA A O 1
ATOM 776 N N . VAL A 1 100 ? 8.398 13.305 3.363 1 96.44 100 VAL A N 1
ATOM 777 C CA . VAL A 1 100 ? 8.055 12.156 2.531 1 96.44 100 VAL A CA 1
ATOM 778 C C . VAL A 1 100 ? 8.078 10.883 3.371 1 96.44 100 VAL A C 1
ATOM 780 O O . VAL A 1 100 ? 8.711 10.836 4.426 1 96.44 100 VAL A O 1
ATOM 783 N N . LEU A 1 101 ? 7.297 9.961 2.895 1 93.25 101 LEU A N 1
ATOM 784 C CA . LEU A 1 101 ? 7.41 8.594 3.387 1 93.25 101 LEU A CA 1
ATOM 785 C C . LEU A 1 101 ? 8.336 7.77 2.496 1 93.25 101 LEU A C 1
ATOM 787 O O . LEU A 1 101 ? 8.188 7.762 1.272 1 93.25 101 LEU A O 1
ATOM 791 N N . LEU A 1 102 ? 9.297 7.188 3.141 1 90.06 102 LEU A N 1
ATOM 792 C CA . LEU A 1 102 ? 10.242 6.328 2.434 1 90.06 102 LEU A CA 1
ATOM 793 C C . LEU A 1 102 ? 10.477 5.031 3.199 1 90.06 102 LEU A C 1
ATOM 795 O O . LEU A 1 102 ? 11.102 5.039 4.266 1 90.06 102 LEU A O 1
ATOM 799 N N . GLN A 1 103 ? 9.977 3.879 2.545 1 81.62 103 GLN A N 1
ATOM 800 C CA . GLN A 1 103 ? 10.148 2.561 3.146 1 81.62 103 GLN A CA 1
ATOM 801 C C . GLN A 1 103 ? 9.695 2.557 4.602 1 81.62 103 GLN A C 1
ATOM 803 O O . GLN A 1 103 ? 10.414 2.072 5.48 1 81.62 103 GLN A O 1
ATOM 808 N N . GLY A 1 104 ? 8.664 3.26 4.855 1 82.5 104 GLY A N 1
ATOM 809 C CA . GLY A 1 104 ? 8.047 3.215 6.172 1 82.5 104 GLY A CA 1
ATOM 810 C C . GLY A 1 104 ? 8.586 4.27 7.117 1 82.5 104 GLY A C 1
ATOM 811 O O . GLY A 1 104 ? 8.109 4.398 8.25 1 82.5 104 GLY A O 1
ATOM 812 N N . THR A 1 105 ? 9.508 5.043 6.73 1 90.12 105 THR A N 1
ATOM 813 C CA . THR A 1 105 ? 10.078 6.082 7.582 1 90.12 105 THR A CA 1
ATOM 814 C C . THR A 1 105 ? 9.797 7.469 7.008 1 90.12 105 THR A C 1
ATOM 816 O O . THR A 1 105 ? 9.688 7.629 5.793 1 90.12 105 THR A O 1
ATOM 819 N N . ILE A 1 106 ? 9.688 8.438 7.965 1 94.06 106 ILE A N 1
ATOM 820 C CA . ILE A 1 106 ? 9.414 9.805 7.535 1 94.06 106 ILE A CA 1
ATOM 821 C C . ILE A 1 106 ? 10.727 10.547 7.332 1 94.06 106 ILE A C 1
ATOM 823 O O . ILE A 1 106 ? 11.594 10.562 8.211 1 94.06 106 ILE A O 1
ATOM 827 N N . HIS A 1 107 ? 10.883 11.148 6.188 1 95.81 107 HIS A N 1
ATOM 828 C CA . HIS A 1 107 ? 12.078 11.914 5.84 1 95.81 107 HIS A CA 1
ATOM 829 C C . HIS A 1 107 ? 11.727 13.352 5.469 1 95.81 107 HIS A C 1
ATOM 831 O O . HIS A 1 107 ? 10.727 13.594 4.797 1 95.81 107 HIS A O 1
ATOM 837 N N . ALA A 1 108 ? 12.594 14.195 5.902 1 96.69 108 ALA A N 1
ATOM 838 C CA . ALA A 1 108 ? 12.477 15.57 5.422 1 96.69 108 ALA A CA 1
ATOM 839 C C . ALA A 1 108 ? 12.977 15.695 3.986 1 96.69 108 ALA A C 1
ATOM 841 O O . ALA A 1 108 ? 13.891 14.977 3.574 1 96.69 108 ALA A O 1
ATOM 842 N N . SER A 1 109 ? 12.367 16.609 3.27 1 96.88 109 SER A N 1
ATOM 843 C CA . SER A 1 109 ? 12.75 16.875 1.886 1 96.88 109 SER A CA 1
ATOM 844 C C . SER A 1 109 ? 12.461 18.312 1.499 1 96.88 109 SER A C 1
ATOM 846 O O . SER A 1 109 ? 11.656 19 2.143 1 96.88 109 SER A O 1
ATOM 848 N N . SER A 1 110 ? 13.234 18.734 0.477 1 97 110 SER A N 1
ATOM 849 C CA . SER A 1 110 ? 12.844 20 -0.132 1 97 110 SER A CA 1
ATOM 850 C C . SER A 1 110 ? 11.461 19.906 -0.771 1 97 110 SER A C 1
ATOM 852 O O . SER A 1 110 ? 11.141 18.906 -1.42 1 97 110 SER A O 1
ATOM 854 N N . CYS A 1 111 ? 10.711 20.953 -0.673 1 97.62 111 CYS A N 1
ATOM 855 C CA . CYS A 1 111 ? 9.312 20.922 -1.079 1 97.62 111 CYS A CA 1
ATOM 856 C C . CYS A 1 111 ? 9.188 20.906 -2.598 1 97.62 111 CYS A C 1
ATOM 858 O O . CYS A 1 111 ? 8.117 20.594 -3.133 1 97.62 111 CYS A O 1
ATOM 860 N N . GLU A 1 112 ? 10.289 21.156 -3.211 1 98.12 112 GLU A N 1
ATOM 861 C CA . GLU A 1 112 ? 10.242 21.375 -4.652 1 98.12 112 GLU A CA 1
ATOM 862 C C . GLU A 1 112 ? 10.57 20.094 -5.418 1 98.12 112 GLU A C 1
ATOM 864 O O . GLU A 1 112 ? 10.391 20.031 -6.637 1 98.12 112 GLU A O 1
ATOM 869 N N . ILE A 1 113 ? 10.969 19.141 -4.73 1 97.44 113 ILE A N 1
ATOM 870 C CA . ILE A 1 113 ? 11.297 17.891 -5.383 1 97.44 113 ILE A CA 1
ATOM 871 C C . ILE A 1 113 ? 10.031 17.266 -5.984 1 97.44 113 ILE A C 1
ATOM 873 O O . ILE A 1 113 ? 8.938 17.422 -5.43 1 97.44 113 ILE A O 1
ATOM 877 N N . LEU A 1 114 ? 10.219 16.641 -7.051 1 98.25 114 LEU A N 1
ATOM 878 C CA . LEU A 1 114 ? 9.086 15.938 -7.641 1 98.25 114 LEU A CA 1
ATOM 879 C C . LEU A 1 114 ? 9.008 14.508 -7.133 1 98.25 114 LEU A C 1
ATOM 881 O O . LEU A 1 114 ? 9.984 13.758 -7.203 1 98.25 114 LEU A O 1
ATOM 885 N N . ALA A 1 115 ? 7.848 14.094 -6.617 1 96.44 115 ALA A N 1
ATOM 886 C CA . ALA A 1 115 ? 7.613 12.766 -6.074 1 96.44 115 ALA A CA 1
ATOM 887 C C . ALA A 1 115 ? 6.133 12.398 -6.141 1 96.44 115 ALA A C 1
ATOM 889 O O . ALA A 1 115 ? 5.273 13.273 -6.246 1 96.44 115 ALA A O 1
ATOM 890 N N . PRO A 1 116 ? 5.848 11.102 -6.125 1 95.5 116 PRO A N 1
ATOM 891 C CA . PRO A 1 116 ? 4.453 10.703 -5.93 1 95.5 116 PRO A CA 1
ATOM 892 C C . PRO A 1 116 ? 3.912 11.109 -4.559 1 95.5 116 PRO A C 1
ATOM 894 O O . PRO A 1 116 ? 4.672 11.57 -3.703 1 95.5 116 PRO A O 1
ATOM 897 N N . TRP A 1 117 ? 2.592 11.016 -4.406 1 96.5 117 TRP A N 1
ATOM 898 C CA . TRP A 1 117 ? 1.982 11.43 -3.148 1 96.5 117 TRP A CA 1
ATOM 899 C 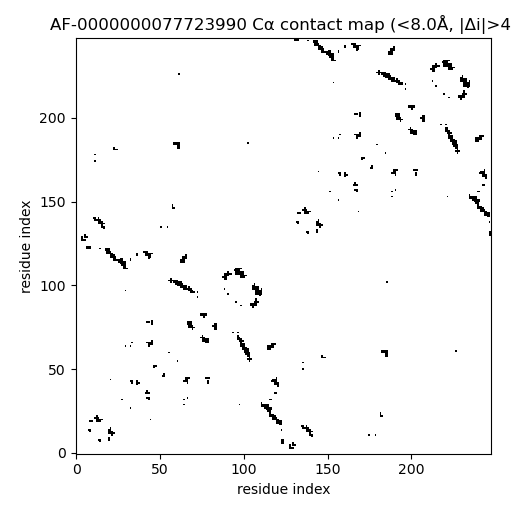C . TRP A 1 117 ? 0.843 10.5 -2.756 1 96.5 117 TRP A C 1
ATOM 901 O O . TRP A 1 117 ? 0.375 9.703 -3.574 1 96.5 117 TRP A O 1
ATOM 911 N N . ILE A 1 118 ? 0.481 10.516 -1.52 1 96.06 118 ILE A N 1
ATOM 912 C CA . ILE A 1 118 ? -0.632 9.742 -0.983 1 96.06 118 ILE A CA 1
ATOM 913 C C . ILE A 1 118 ? -1.73 10.68 -0.497 1 96.06 118 ILE A C 1
ATOM 915 O O . ILE A 1 118 ? -1.471 11.594 0.291 1 96.06 118 ILE A O 1
ATOM 919 N N . CYS A 1 119 ? -2.896 10.438 -0.987 1 97.44 119 CYS A N 1
ATOM 920 C CA . CYS A 1 119 ? -4.059 11.188 -0.52 1 97.44 119 CYS A CA 1
ATOM 921 C C . CYS A 1 119 ? -4.871 10.367 0.474 1 97.44 119 CYS A C 1
ATOM 923 O O . CYS A 1 119 ? -4.895 9.133 0.396 1 97.44 119 CYS A O 1
ATOM 925 N N . GLU A 1 120 ? -5.566 11.133 1.266 1 97.38 120 GLU A N 1
ATOM 926 C CA . GLU A 1 120 ? -6.41 10.516 2.285 1 97.38 120 GLU A CA 1
ATOM 927 C C . GLU A 1 120 ? -7.742 11.25 2.418 1 97.38 120 GLU A C 1
ATOM 929 O O . GLU A 1 120 ? -7.785 12.477 2.354 1 97.38 120 GLU A O 1
ATOM 934 N N . LYS A 1 121 ? -8.82 10.469 2.613 1 97.44 121 LYS A N 1
ATOM 935 C CA . LYS A 1 121 ? -10.117 11.016 3.002 1 97.44 121 LYS A CA 1
ATOM 936 C C . LYS A 1 121 ? -10.922 10 3.812 1 97.44 121 LYS A C 1
ATOM 938 O O . LYS A 1 121 ? -10.555 8.828 3.885 1 97.44 121 LYS A O 1
ATOM 943 N N . SER A 1 122 ? -11.938 10.508 4.445 1 94.81 122 SER A N 1
ATOM 944 C CA . SER A 1 122 ? -12.734 9.648 5.312 1 94.81 122 SER A CA 1
ATOM 945 C C . SER A 1 122 ? -13.602 8.695 4.496 1 94.81 122 SER A C 1
ATOM 947 O O . SER A 1 122 ? -14.102 9.055 3.426 1 94.81 122 SER A O 1
ATOM 949 N N . LEU A 1 123 ? -13.719 7.492 5.078 1 90.94 123 LEU A N 1
ATOM 950 C CA . LEU A 1 123 ? -14.664 6.535 4.523 1 90.94 123 LEU A CA 1
ATOM 951 C C . LEU A 1 123 ? -16.094 7.043 4.66 1 90.94 123 LEU A C 1
ATOM 953 O O . LEU A 1 123 ? -16.5 7.48 5.742 1 90.94 123 LEU A O 1
ATOM 957 N N . GLN A 1 124 ? -16.828 7.234 3.553 1 83.31 124 GLN A N 1
ATOM 958 C CA . GLN A 1 124 ? -18.172 7.789 3.617 1 83.31 124 GLN A CA 1
ATOM 959 C C . GLN A 1 124 ? -19.203 6.797 3.084 1 83.31 124 GLN A C 1
ATOM 961 O O . GLN A 1 124 ? -18.891 5.973 2.223 1 83.31 124 GLN A O 1
ATOM 966 N N . PHE B 1 1 ? -35.219 -6.961 12.117 1 38.91 1 PHE B N 1
ATOM 967 C CA . PHE B 1 1 ? -34.312 -5.84 12.102 1 38.91 1 PHE B CA 1
ATOM 968 C C . PHE B 1 1 ? -32.906 -6.281 11.625 1 38.91 1 PHE B C 1
ATOM 970 O O . PHE B 1 1 ? -32.062 -6.652 12.438 1 38.91 1 PHE B O 1
ATOM 977 N N . ALA B 1 2 ? -32.75 -7.152 10.797 1 47.84 2 ALA B N 1
ATOM 978 C CA . ALA B 1 2 ? -31.562 -7.789 10.219 1 47.84 2 ALA B CA 1
ATOM 979 C C . ALA B 1 2 ? -30.469 -6.762 9.945 1 47.84 2 ALA B C 1
ATOM 981 O O . ALA B 1 2 ? -30.688 -5.816 9.18 1 47.84 2 ALA B O 1
ATOM 982 N N . GLY B 1 3 ? -29.688 -6.199 10.969 1 50.19 3 GLY B N 1
ATOM 983 C CA . GLY B 1 3 ? -28.656 -5.172 11.055 1 50.19 3 GLY B CA 1
ATOM 984 C C . GLY B 1 3 ? -27.812 -5.07 9.805 1 50.19 3 GLY B C 1
ATOM 985 O O . GLY B 1 3 ? -27.656 -6.043 9.062 1 50.19 3 GLY B O 1
ATOM 986 N N . CYS B 1 4 ? -27.859 -4 9.195 1 60.59 4 CYS B N 1
ATOM 987 C CA . CYS B 1 4 ? -27.047 -3.756 8.008 1 60.59 4 CYS B CA 1
ATOM 988 C C . CYS B 1 4 ? -25.594 -4.152 8.242 1 60.59 4 CYS B C 1
ATOM 990 O O . CYS B 1 4 ? -24.906 -3.539 9.062 1 60.59 4 CYS B O 1
ATOM 992 N N . ALA B 1 5 ? -25.094 -5.367 8.141 1 77.44 5 ALA B N 1
ATOM 993 C CA . ALA B 1 5 ? -23.688 -5.73 8.32 1 77.44 5 ALA B CA 1
ATOM 994 C C . ALA B 1 5 ? -22.875 -5.465 7.055 1 77.44 5 ALA B C 1
ATOM 996 O O . ALA B 1 5 ? -23.219 -5.977 5.984 1 77.44 5 ALA B O 1
ATOM 997 N N . CYS B 1 6 ? -21.984 -4.441 7.074 1 85.75 6 CYS B N 1
ATOM 998 C CA . CYS B 1 6 ? -21.094 -4.133 5.961 1 85.75 6 CYS B CA 1
ATOM 999 C C . CYS B 1 6 ? -19.844 -5.012 5.992 1 85.75 6 CYS B C 1
ATOM 1001 O O . CYS B 1 6 ? -19.234 -5.191 7.047 1 85.75 6 CYS B O 1
ATOM 1003 N N . PRO B 1 7 ? -19.625 -5.789 4.848 1 87.75 7 PRO B N 1
ATOM 1004 C CA . PRO B 1 7 ? -18.359 -6.523 4.805 1 87.75 7 PRO B CA 1
ATOM 1005 C C . PRO B 1 7 ? -17.156 -5.648 5.168 1 87.75 7 PRO B C 1
ATOM 1007 O O . PRO B 1 7 ? -17.125 -4.469 4.82 1 87.75 7 PRO B O 1
ATOM 1010 N N . ARG B 1 8 ? -16.344 -6.168 5.945 1 89.81 8 ARG B N 1
ATOM 1011 C CA . ARG B 1 8 ? -15.133 -5.449 6.348 1 89.81 8 ARG B CA 1
ATOM 1012 C C . ARG B 1 8 ? -13.914 -6.371 6.34 1 89.81 8 ARG B C 1
ATOM 1014 O O . ARG B 1 8 ? -14.055 -7.59 6.457 1 89.81 8 ARG B O 1
ATOM 1021 N N . CYS B 1 9 ? -12.789 -5.809 6.184 1 95.25 9 CYS B N 1
ATOM 1022 C CA . CYS B 1 9 ? -11.555 -6.57 6.312 1 95.25 9 CYS B CA 1
ATOM 1023 C C . CYS B 1 9 ? -11.148 -6.711 7.773 1 95.25 9 CYS B C 1
ATOM 1025 O O . CYS B 1 9 ? -11.516 -5.879 8.609 1 95.25 9 CYS B O 1
ATOM 1027 N N . PRO B 1 10 ? -10.422 -7.836 8.047 1 94.19 10 PRO B N 1
ATOM 1028 C CA . PRO B 1 10 ? -9.898 -7.961 9.406 1 94.19 10 PRO B CA 1
ATOM 1029 C C . PRO B 1 10 ? -9.023 -6.773 9.812 1 94.19 10 PRO B C 1
ATOM 1031 O O . PRO B 1 10 ? -8.586 -6.008 8.953 1 94.19 10 PRO B O 1
ATOM 1034 N N . GLU B 1 11 ? -8.836 -6.68 11.094 1 89.75 11 GLU B N 1
ATOM 1035 C CA . GLU B 1 11 ? -7.953 -5.625 11.594 1 89.75 11 GLU B CA 1
ATOM 1036 C C . GLU B 1 11 ? -6.582 -5.695 10.93 1 89.75 11 GLU B C 1
ATOM 1038 O O . GLU B 1 11 ? -6.023 -6.781 10.758 1 89.75 11 GLU B O 1
ATOM 1043 N N . GLN B 1 12 ? -6.117 -4.57 10.492 1 89.94 12 GLN B N 1
ATOM 1044 C CA . GLN B 1 12 ? -4.777 -4.379 9.953 1 89.94 12 GLN B CA 1
ATOM 1045 C C . GLN B 1 12 ? -4.695 -4.852 8.508 1 89.94 12 GLN B C 1
ATOM 1047 O O . GLN B 1 12 ? -3.604 -5.008 7.953 1 89.94 12 GLN B O 1
ATOM 1052 N N . TRP B 1 13 ? -5.871 -5.223 7.969 1 93.31 13 TRP B N 1
ATOM 1053 C CA . TRP B 1 13 ? -5.965 -5.5 6.539 1 93.31 13 TRP B CA 1
ATOM 1054 C C . TRP B 1 13 ? -6.555 -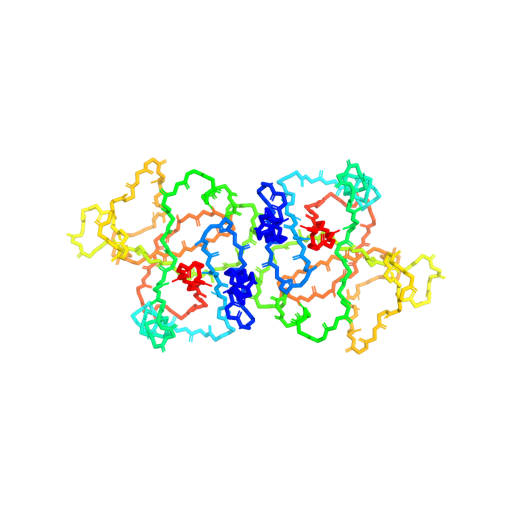4.309 5.789 1 93.31 13 TRP B C 1
ATOM 1056 O O . TRP B 1 13 ? -7.418 -3.604 6.32 1 93.31 13 TRP B O 1
ATOM 1066 N N . MET B 1 14 ? -6.16 -4.168 4.539 1 92.62 14 MET B N 1
ATOM 1067 C CA . MET B 1 14 ? -6.695 -3.113 3.686 1 92.62 14 MET B CA 1
ATOM 1068 C C . MET B 1 14 ? -7.703 -3.676 2.691 1 92.62 14 MET B C 1
ATOM 1070 O O . MET B 1 14 ? -7.523 -4.781 2.178 1 92.62 14 MET B O 1
ATOM 1074 N N . ALA B 1 15 ? -8.602 -2.795 2.428 1 94.38 15 ALA B N 1
ATOM 1075 C CA . ALA B 1 15 ? -9.633 -3.215 1.476 1 94.38 15 ALA B CA 1
ATOM 1076 C C . ALA B 1 15 ? -9.484 -2.475 0.15 1 94.38 15 ALA B C 1
ATOM 1078 O O . ALA B 1 15 ? -9.25 -1.264 0.13 1 94.38 15 ALA B O 1
ATOM 1079 N N . TYR B 1 16 ? -9.531 -3.191 -0.875 1 93.19 16 TYR B N 1
ATOM 1080 C CA . TYR B 1 16 ? -9.602 -2.66 -2.23 1 93.19 16 TYR B CA 1
ATOM 1081 C C . TYR B 1 16 ? -10.586 -3.463 -3.076 1 93.19 16 TYR B C 1
ATOM 1083 O O . TYR B 1 16 ? -10.406 -4.668 -3.268 1 93.19 16 TYR B O 1
ATOM 1091 N N . ARG B 1 17 ? -11.594 -2.736 -3.494 1 91 17 ARG B N 1
ATOM 1092 C CA . ARG B 1 17 ? -12.695 -3.408 -4.18 1 91 17 ARG B CA 1
ATOM 1093 C C . ARG B 1 17 ? -13.234 -4.562 -3.342 1 91 17 ARG B C 1
ATOM 1095 O O . ARG B 1 17 ? -13.719 -4.352 -2.227 1 91 17 ARG B O 1
ATOM 1102 N N . GLU B 1 18 ? -13.195 -5.77 -3.762 1 92.12 18 GLU B N 1
ATOM 1103 C CA . GLU B 1 18 ? -13.828 -6.871 -3.035 1 92.12 18 GLU B CA 1
ATOM 1104 C C . GLU B 1 18 ? -12.781 -7.746 -2.35 1 92.12 18 GLU B C 1
ATOM 1106 O O . GLU B 1 18 ? -13.062 -8.891 -1.98 1 92.12 18 GLU B O 1
ATOM 1111 N N . SER B 1 19 ? -11.625 -7.172 -2.115 1 95.5 19 SER B N 1
ATOM 1112 C CA . SER B 1 19 ? -10.555 -7.984 -1.541 1 95.5 19 SER B CA 1
ATOM 1113 C C . SER B 1 19 ? -9.883 -7.27 -0.377 1 95.5 19 SER B C 1
ATOM 1115 O O . SER B 1 19 ? -9.914 -6.039 -0.295 1 95.5 19 SER B O 1
ATOM 1117 N N . CYS B 1 20 ? -9.352 -8.07 0.493 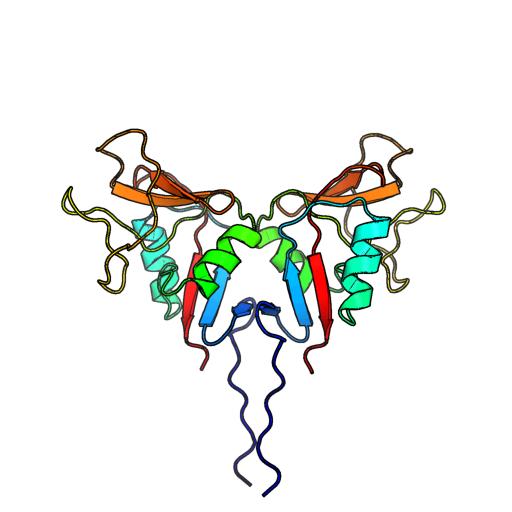1 96.75 20 CYS B N 1
ATOM 1118 C CA . CYS B 1 20 ? -8.539 -7.605 1.609 1 96.75 20 CYS B CA 1
ATOM 1119 C C . CYS B 1 20 ? -7.082 -8.016 1.428 1 96.75 20 CYS B C 1
ATOM 1121 O O . CYS B 1 20 ? -6.797 -9.125 0.974 1 96.75 20 CYS B O 1
ATOM 1123 N N . TYR B 1 21 ? -6.219 -7.102 1.81 1 95.44 21 TYR B N 1
ATOM 1124 C CA . TYR B 1 21 ? -4.793 -7.367 1.655 1 95.44 21 TYR B CA 1
ATOM 1125 C C . TYR B 1 21 ? -4.043 -7.094 2.955 1 95.44 21 TYR B C 1
ATOM 1127 O O . TYR B 1 21 ? -4.387 -6.168 3.693 1 95.44 21 TYR B O 1
ATOM 1135 N N . SER B 1 22 ? -3.072 -7.918 3.197 1 95 22 SER B N 1
ATOM 1136 C CA . SER B 1 22 ? -2.162 -7.691 4.316 1 95 22 SER B CA 1
ATOM 1137 C C . SER B 1 22 ? -0.707 -7.77 3.871 1 95 22 SER B C 1
ATOM 1139 O O . SER B 1 22 ? -0.371 -8.539 2.965 1 95 22 SER B O 1
ATOM 1141 N N . PHE B 1 23 ? 0.126 -6.938 4.496 1 93.31 23 PHE B N 1
ATOM 1142 C CA . PHE B 1 23 ? 1.556 -6.887 4.211 1 93.31 23 PHE B CA 1
ATOM 1143 C C . PHE B 1 23 ? 2.361 -7.391 5.402 1 93.31 23 PHE B C 1
ATOM 1145 O O . PHE B 1 23 ? 2.125 -6.977 6.539 1 93.31 23 PHE B O 1
ATOM 1152 N N . SER B 1 24 ? 3.303 -8.195 5.066 1 93.81 24 SER B N 1
ATOM 1153 C CA . SER B 1 24 ? 4.074 -8.758 6.168 1 93.81 24 SER B CA 1
ATOM 1154 C C . SER B 1 24 ? 5.191 -7.816 6.602 1 93.81 24 SER B C 1
ATOM 1156 O O . SER B 1 24 ? 5.809 -7.156 5.766 1 93.81 24 SER B O 1
ATOM 1158 N N . LYS B 1 25 ? 5.473 -7.793 7.906 1 88.38 25 LYS B N 1
ATOM 1159 C CA . LYS B 1 25 ? 6.66 -7.125 8.43 1 88.38 25 LYS B CA 1
ATOM 1160 C C . LYS B 1 25 ? 7.867 -8.055 8.414 1 88.38 25 LYS B C 1
ATOM 1162 O O . LYS B 1 25 ? 8.992 -7.617 8.156 1 88.38 25 LYS B O 1
ATOM 1167 N N . GLU B 1 26 ? 7.566 -9.305 8.547 1 93.62 26 GLU B N 1
ATOM 1168 C CA . GLU B 1 26 ? 8.602 -10.336 8.578 1 93.62 26 GLU B CA 1
ATOM 1169 C C . GLU B 1 26 ? 9.008 -10.75 7.164 1 93.62 26 GLU B C 1
ATOM 1171 O O . GLU B 1 26 ? 8.32 -10.406 6.195 1 93.62 26 GLU B O 1
ATOM 1176 N N . LYS B 1 27 ? 10.133 -11.453 7.145 1 96.75 27 LYS B N 1
ATOM 1177 C CA . LYS B 1 27 ? 10.617 -12.008 5.883 1 96.75 27 LYS B CA 1
ATOM 1178 C C . LYS B 1 27 ? 10.648 -13.531 5.934 1 96.75 27 LYS B C 1
ATOM 1180 O O . LYS B 1 27 ? 11.031 -14.117 6.953 1 96.75 27 LYS B O 1
ATOM 1185 N N . LYS B 1 28 ? 10.219 -14.133 4.895 1 98.56 28 LYS B N 1
ATOM 1186 C CA . LYS B 1 28 ? 10.258 -15.586 4.734 1 98.56 28 LYS B CA 1
ATOM 1187 C C . LYS B 1 28 ? 10.508 -15.969 3.277 1 98.56 28 LYS B C 1
ATOM 1189 O O . LYS B 1 28 ? 10.523 -15.102 2.396 1 98.56 28 LYS B O 1
ATOM 1194 N N . ASP B 1 29 ? 10.781 -17.266 3.115 1 98.69 29 ASP B N 1
ATOM 1195 C CA . ASP B 1 29 ? 10.812 -17.75 1.74 1 98.69 29 ASP B CA 1
ATOM 1196 C C . ASP B 1 29 ? 9.406 -17.844 1.158 1 98.69 29 ASP B C 1
ATOM 1198 O O . ASP B 1 29 ? 8.422 -17.656 1.87 1 98.69 29 ASP B O 1
ATOM 1202 N N . TRP B 1 30 ? 9.359 -18.188 -0.064 1 98.5 30 TRP B N 1
ATOM 1203 C CA . TRP B 1 30 ? 8.07 -18.141 -0.759 1 98.5 30 TRP B CA 1
ATOM 1204 C C . TRP B 1 30 ? 7.098 -19.156 -0.152 1 98.5 30 TRP B C 1
ATOM 1206 O O . TRP B 1 30 ? 5.941 -18.812 0.123 1 98.5 30 TRP B O 1
ATOM 1216 N N . ASN B 1 31 ? 7.562 -20.391 0.043 1 98.31 31 ASN B N 1
ATOM 1217 C CA . ASN B 1 31 ? 6.688 -21.438 0.567 1 98.31 31 ASN B CA 1
ATOM 1218 C C . ASN B 1 31 ? 6.199 -21.109 1.974 1 98.31 31 ASN B C 1
ATOM 1220 O O . ASN B 1 31 ? 5.016 -21.281 2.279 1 98.31 31 ASN B O 1
ATOM 1224 N N . SER B 1 32 ? 7.078 -20.641 2.805 1 98.81 32 SER B N 1
ATOM 1225 C CA . SER B 1 32 ? 6.711 -20.25 4.164 1 98.81 32 SER B CA 1
ATOM 1226 C C . SER B 1 32 ? 5.75 -19.078 4.164 1 98.81 32 SER B C 1
ATOM 1228 O O . SER B 1 32 ? 4.883 -18.969 5.031 1 98.81 32 SER B O 1
ATOM 1230 N N . SER B 1 33 ? 5.914 -18.172 3.268 1 98.62 33 SER B N 1
ATOM 1231 C CA . SER B 1 33 ? 5.008 -17.047 3.141 1 98.62 33 SER B CA 1
ATOM 1232 C C . SER B 1 33 ? 3.604 -17.5 2.752 1 98.62 33 SER B C 1
ATOM 1234 O O . SER B 1 33 ? 2.611 -16.984 3.275 1 98.62 33 SER B O 1
ATOM 1236 N N . GLN B 1 34 ? 3.586 -18.469 1.847 1 98.19 34 GLN B N 1
ATOM 1237 C CA . GLN B 1 34 ? 2.297 -19.031 1.466 1 98.19 34 GLN B CA 1
ATOM 1238 C C . GLN B 1 34 ? 1.604 -19.672 2.662 1 98.19 34 GLN B C 1
ATOM 1240 O O . GLN B 1 34 ? 0.396 -19.516 2.85 1 98.19 34 GLN B O 1
ATOM 1245 N N . GLU B 1 35 ? 2.332 -20.359 3.41 1 98.62 35 GLU B N 1
ATOM 1246 C CA . GLU B 1 35 ? 1.786 -21 4.605 1 98.62 35 GLU B CA 1
ATOM 1247 C C . GLU B 1 35 ? 1.288 -19.953 5.602 1 98.62 35 GLU B C 1
ATOM 1249 O O . GLU B 1 35 ? 0.265 -20.156 6.262 1 98.62 35 GLU B O 1
ATOM 1254 N N . SER B 1 36 ? 2.016 -18.906 5.73 1 98.56 36 SER B N 1
ATOM 1255 C CA . SER B 1 36 ? 1.612 -17.844 6.633 1 98.56 36 SER B CA 1
ATOM 1256 C C . SER B 1 36 ? 0.279 -17.234 6.211 1 98.56 36 SER B C 1
ATOM 1258 O O . SER B 1 36 ? -0.569 -16.938 7.051 1 98.56 36 SER B O 1
ATOM 1260 N N . CYS B 1 37 ? 0.115 -17.016 4.926 1 98.62 37 CYS B N 1
ATOM 1261 C CA . CYS B 1 37 ? -1.158 -16.5 4.43 1 98.62 37 CYS B CA 1
ATOM 1262 C C . CYS B 1 37 ? -2.279 -17.5 4.664 1 98.62 37 CYS B C 1
ATOM 1264 O O . CYS B 1 37 ? -3.367 -17.141 5.113 1 98.62 37 CYS B O 1
ATOM 1266 N N . ARG B 1 38 ? -2.066 -18.75 4.391 1 98.25 38 ARG B N 1
ATOM 1267 C CA . ARG B 1 38 ? -3.066 -19.797 4.574 1 98.25 38 ARG B CA 1
ATOM 1268 C C . ARG B 1 38 ? -3.525 -19.859 6.027 1 98.25 38 ARG B C 1
ATOM 1270 O O . ARG B 1 38 ? -4.707 -20.078 6.301 1 98.25 38 ARG B O 1
ATOM 1277 N N . ALA B 1 39 ? -2.631 -19.656 6.93 1 98.31 39 ALA B N 1
ATOM 1278 C CA . ALA B 1 39 ? -2.938 -19.703 8.359 1 98.31 39 ALA B CA 1
ATOM 1279 C C . ALA B 1 39 ? -3.934 -18.609 8.734 1 98.31 39 ALA B C 1
ATOM 1281 O O . ALA B 1 39 ? -4.602 -18.703 9.766 1 98.31 39 ALA B O 1
ATOM 1282 N N . GLN B 1 40 ? -4.051 -17.625 7.883 1 97.44 40 GLN B N 1
ATOM 1283 C CA . GLN B 1 40 ? -4.961 -16.516 8.141 1 97.44 40 GLN B CA 1
ATOM 1284 C C . GLN B 1 40 ? -6.195 -16.594 7.242 1 97.44 40 GLN B C 1
ATOM 1286 O O . GLN B 1 40 ? -6.926 -15.617 7.094 1 97.44 40 GLN B O 1
ATOM 1291 N N . GLY B 1 41 ? -6.391 -17.766 6.668 1 97.56 41 GLY B N 1
ATOM 1292 C CA . GLY B 1 41 ? -7.52 -17.938 5.77 1 97.56 41 GLY B CA 1
ATOM 1293 C C . GLY B 1 41 ? -7.367 -17.172 4.465 1 97.56 41 GLY B C 1
ATOM 1294 O O . GLY B 1 41 ? -8.359 -16.812 3.834 1 97.56 41 GLY B O 1
ATOM 1295 N N . ALA B 1 42 ? -6.203 -16.875 4.137 1 98.31 42 ALA B N 1
ATOM 1296 C CA . ALA B 1 42 ? -5.887 -16.109 2.941 1 98.31 42 ALA B CA 1
ATOM 1297 C C . ALA B 1 42 ? -4.906 -16.859 2.043 1 98.31 42 ALA B C 1
ATOM 1299 O O . ALA B 1 42 ? -4.672 -18.047 2.236 1 98.31 42 ALA B O 1
ATOM 1300 N N . HIS B 1 43 ? -4.492 -16.281 0.936 1 98.25 43 HIS B N 1
ATOM 1301 C CA . HIS B 1 43 ? -3.439 -16.766 0.049 1 98.25 43 HIS B CA 1
ATOM 1302 C C . HIS B 1 43 ? -2.535 -15.625 -0.403 1 98.25 43 HIS B C 1
ATOM 1304 O O . HIS B 1 43 ? -2.881 -14.453 -0.24 1 98.25 43 HIS B O 1
ATOM 1310 N N . LEU B 1 44 ? -1.402 -15.977 -0.934 1 98.31 44 LEU B N 1
ATOM 1311 C CA . LEU B 1 44 ? -0.56 -14.945 -1.523 1 98.31 44 LEU B CA 1
ATOM 1312 C C . LEU B 1 44 ? -1.309 -14.195 -2.619 1 98.31 44 LEU B C 1
ATOM 1314 O O . LEU B 1 44 ? -2.154 -14.766 -3.309 1 98.31 44 LEU B O 1
ATOM 1318 N N . LEU B 1 45 ? -0.955 -12.977 -2.801 1 96.62 45 LEU B N 1
ATOM 1319 C CA . LEU B 1 45 ? -1.627 -12.055 -3.709 1 96.62 45 LEU B CA 1
ATOM 1320 C C . LEU B 1 45 ? -1.745 -12.664 -5.105 1 96.62 45 LEU B C 1
ATOM 1322 O O . LEU B 1 45 ? -0.757 -13.141 -5.664 1 96.62 45 LEU B O 1
ATOM 1326 N N . VAL B 1 46 ? -2.896 -12.727 -5.57 1 96.06 46 VAL B N 1
ATOM 1327 C CA . VAL B 1 46 ? -3.225 -13.078 -6.949 1 96.06 46 VAL B CA 1
ATOM 1328 C C . VAL B 1 46 ? -3.779 -11.852 -7.672 1 96.06 46 VAL B C 1
ATOM 1330 O O . VAL B 1 46 ? -4.805 -11.297 -7.27 1 96.06 46 VAL B O 1
ATOM 1333 N N . ILE B 1 47 ? -3.096 -11.383 -8.617 1 92.5 47 ILE B N 1
ATOM 1334 C CA . ILE B 1 47 ? -3.604 -10.258 -9.391 1 92.5 47 ILE B CA 1
ATOM 1335 C C . ILE B 1 47 ? -4.523 -10.766 -10.5 1 92.5 47 ILE B C 1
ATOM 1337 O O . ILE B 1 47 ? -4.07 -11.414 -11.438 1 92.5 47 ILE B O 1
ATOM 1341 N N . SER B 1 48 ? -5.785 -10.391 -10.391 1 89.06 48 SER B N 1
ATOM 1342 C CA . SER B 1 48 ? -6.789 -11.078 -11.188 1 89.06 48 SER B CA 1
ATOM 1343 C C . SER B 1 48 ? -7.316 -10.18 -12.305 1 89.06 48 SER B C 1
ATOM 1345 O O . SER B 1 48 ? -7.973 -10.656 -13.234 1 89.06 48 SER B O 1
ATOM 1347 N N . ASP B 1 49 ? -7.074 -8.844 -12.219 1 88.75 49 ASP B N 1
ATOM 1348 C CA . ASP B 1 49 ? -7.57 -7.961 -13.273 1 88.75 49 ASP B CA 1
ATOM 1349 C C . ASP B 1 49 ? -6.695 -6.715 -13.406 1 88.75 49 ASP B C 1
ATOM 1351 O O . ASP B 1 49 ? -5.785 -6.5 -12.594 1 88.75 49 ASP B O 1
ATOM 1355 N N . THR B 1 50 ? -7.008 -5.902 -14.406 1 88.12 50 THR B N 1
ATOM 1356 C CA . THR B 1 50 ? -6.18 -4.75 -14.742 1 88.12 50 THR B CA 1
ATOM 1357 C C . THR B 1 50 ? -6.254 -3.695 -13.641 1 88.12 50 THR B C 1
ATOM 1359 O O . THR B 1 50 ? -5.277 -2.986 -13.391 1 88.12 50 THR B O 1
ATOM 1362 N N . SER B 1 51 ? -7.41 -3.623 -13.086 1 86.81 51 SER B N 1
ATOM 1363 C CA . SER B 1 51 ? -7.559 -2.648 -12.008 1 86.81 51 SER B CA 1
ATOM 1364 C C . SER B 1 51 ? -6.652 -2.982 -10.828 1 86.81 51 SER B C 1
ATOM 1366 O O . SER B 1 51 ? -6.004 -2.098 -10.266 1 86.81 51 SER B O 1
ATOM 1368 N N . GLU B 1 52 ? -6.668 -4.242 -10.484 1 88.38 52 GLU B N 1
ATOM 1369 C CA . GLU B 1 52 ? -5.793 -4.691 -9.406 1 88.38 52 GLU B CA 1
ATOM 1370 C C . GLU B 1 52 ? -4.324 -4.512 -9.773 1 88.38 52 GLU B C 1
ATOM 1372 O O . GLU B 1 52 ? -3.518 -4.074 -8.953 1 88.38 52 GLU B O 1
ATOM 1377 N N . MET B 1 53 ? -3.986 -4.773 -11 1 86.75 53 MET B N 1
ATOM 1378 C CA . MET B 1 53 ? -2.613 -4.598 -11.469 1 86.75 53 MET B CA 1
ATOM 1379 C C . MET B 1 53 ? -2.191 -3.137 -11.375 1 86.75 53 MET B C 1
ATOM 1381 O O . MET B 1 53 ? -1.103 -2.828 -10.891 1 86.75 53 MET B O 1
ATOM 1385 N N . ASP B 1 54 ? -3.066 -2.309 -11.797 1 84.69 54 ASP B N 1
ATOM 1386 C CA . ASP B 1 54 ? -2.793 -0.875 -11.758 1 84.69 54 ASP B CA 1
ATOM 1387 C C . ASP B 1 54 ? -2.58 -0.392 -10.328 1 84.69 54 ASP B C 1
ATOM 1389 O O . ASP B 1 54 ? -1.69 0.422 -10.062 1 84.69 54 ASP B O 1
ATOM 1393 N N . PHE B 1 55 ? -3.289 -0.969 -9.562 1 84.81 55 PHE B N 1
ATOM 1394 C CA . PHE B 1 55 ? -3.213 -0.553 -8.164 1 84.81 55 PHE B CA 1
ATOM 1395 C C . PHE B 1 55 ? -1.858 -0.914 -7.566 1 84.81 55 PHE B C 1
ATOM 1397 O O . PHE B 1 55 ? -1.198 -0.069 -6.957 1 84.81 55 PHE B O 1
ATOM 1404 N N . PHE B 1 56 ? -1.407 -2.082 -7.68 1 87.12 56 PHE B N 1
ATOM 1405 C CA . PHE B 1 56 ? -0.155 -2.516 -7.07 1 87.12 56 PHE B CA 1
ATOM 1406 C C . PHE B 1 56 ? 1.04 -1.916 -7.801 1 87.12 56 PHE B C 1
ATOM 1408 O O . PHE B 1 56 ? 2.125 -1.793 -7.23 1 87.12 56 PHE B O 1
ATOM 1415 N N . GLU B 1 57 ? 0.794 -1.521 -9.031 1 84.81 57 GLU B N 1
ATOM 1416 C CA . GLU B 1 57 ? 1.834 -0.77 -9.727 1 84.81 57 GLU B CA 1
ATOM 1417 C C . GLU B 1 57 ? 1.995 0.627 -9.133 1 84.81 57 GLU B C 1
ATOM 1419 O O . GLU B 1 57 ? 3.105 1.157 -9.07 1 84.81 57 GLU B O 1
ATOM 1424 N N . THR B 1 58 ? 0.854 1.114 -8.719 1 82.06 58 THR B N 1
ATOM 1425 C CA . THR B 1 58 ? 0.864 2.48 -8.211 1 82.06 58 THR B CA 1
ATOM 1426 C C . THR B 1 58 ? 1.364 2.52 -6.77 1 82.06 58 THR B C 1
ATOM 1428 O O . THR B 1 58 ? 2.027 3.475 -6.359 1 82.06 58 THR B O 1
ATOM 1431 N N . MET B 1 59 ? 1.033 1.522 -6 1 78.81 59 MET B N 1
ATOM 1432 C CA . MET B 1 59 ? 1.396 1.487 -4.586 1 78.81 59 MET B CA 1
ATOM 1433 C C . MET B 1 59 ? 2.9 1.305 -4.418 1 78.81 59 MET B C 1
ATOM 1435 O O . MET B 1 59 ? 3.463 1.679 -3.385 1 78.81 59 MET B O 1
ATOM 1439 N N . GLN B 1 60 ? 3.605 1.267 -5.43 1 68.56 60 GLN B N 1
ATOM 1440 C CA . GLN B 1 60 ? 5.059 1.142 -5.469 1 68.56 60 GLN B CA 1
ATOM 1441 C C . GLN B 1 60 ? 5.59 0.487 -4.195 1 68.56 60 GLN B C 1
ATOM 1443 O O . GLN B 1 60 ? 6.332 1.108 -3.436 1 68.56 60 GLN B O 1
ATOM 1448 N N . THR B 1 61 ? 5.375 -0.705 -3.934 1 75.56 61 THR B N 1
ATOM 1449 C CA . THR B 1 61 ? 5.832 -1.459 -2.773 1 75.56 61 THR B CA 1
ATOM 1450 C C . THR B 1 61 ? 7.258 -1.96 -2.982 1 75.56 61 THR B C 1
ATOM 1452 O O . THR B 1 61 ? 7.715 -2.09 -4.121 1 75.56 61 THR B O 1
ATOM 1455 N N . GLU B 1 62 ? 7.898 -2.076 -1.834 1 83.12 62 GLU B N 1
ATOM 1456 C CA . GLU B 1 62 ? 9.188 -2.75 -1.907 1 83.12 62 GLU B CA 1
ATOM 1457 C C . GLU B 1 62 ? 9.023 -4.223 -2.266 1 83.12 62 GLU B C 1
ATOM 1459 O O . GLU B 1 62 ? 7.922 -4.672 -2.584 1 83.12 62 GLU B O 1
ATOM 1464 N N . LEU B 1 63 ? 10.133 -4.988 -2.309 1 90.5 63 LEU B N 1
ATOM 1465 C CA . LEU B 1 63 ? 10.188 -6.391 -2.711 1 90.5 63 LEU B CA 1
ATOM 1466 C C . LEU B 1 63 ? 9.281 -7.246 -1.827 1 90.5 63 LEU B C 1
ATOM 1468 O O . LEU B 1 63 ? 9.516 -7.359 -0.623 1 90.5 63 LEU B O 1
ATOM 1472 N N . CYS B 1 64 ? 8.203 -7.867 -2.451 1 94.81 64 CYS B N 1
ATOM 1473 C CA . CYS B 1 64 ? 7.258 -8.703 -1.724 1 94.81 64 CYS B CA 1
ATOM 1474 C C . CYS B 1 64 ? 6.895 -9.945 -2.531 1 94.81 64 CYS B C 1
ATOM 1476 O O . CYS B 1 64 ? 6.711 -9.867 -3.746 1 94.81 64 CYS B O 1
ATOM 1478 N N . TRP B 1 65 ? 6.773 -11.047 -1.802 1 97.31 65 TRP B N 1
ATOM 1479 C CA . TRP B 1 65 ? 6.297 -12.266 -2.459 1 97.31 65 TRP B CA 1
ATOM 1480 C C . TRP B 1 65 ? 4.844 -12.109 -2.891 1 97.31 65 TRP B C 1
ATOM 1482 O O . TRP B 1 65 ? 4.023 -11.562 -2.152 1 97.31 65 TRP B O 1
ATOM 1492 N N . ILE B 1 66 ? 4.551 -12.641 -4.023 1 97.56 66 ILE B N 1
ATOM 1493 C CA . ILE B 1 66 ? 3.186 -12.758 -4.516 1 97.56 66 ILE B CA 1
ATOM 1494 C C . ILE B 1 66 ? 2.906 -14.203 -4.922 1 97.56 66 ILE B C 1
ATOM 1496 O O . ILE B 1 66 ? 3.824 -15.023 -4.98 1 97.56 66 ILE B O 1
ATOM 1500 N N . GLY B 1 67 ? 1.653 -14.508 -5.195 1 98.06 67 GLY B N 1
ATOM 1501 C CA . GLY B 1 67 ? 1.242 -15.891 -5.422 1 98.06 67 GLY B CA 1
ATOM 1502 C C . GLY B 1 67 ? 1.426 -16.328 -6.859 1 98.06 67 GLY B C 1
ATOM 1503 O O . GLY B 1 67 ? 0.506 -16.891 -7.465 1 98.06 67 GLY B O 1
ATOM 1504 N N . LEU B 1 68 ? 2.564 -16.109 -7.332 1 96.88 68 LEU B N 1
ATOM 1505 C CA . LEU B 1 68 ? 2.9 -16.484 -8.703 1 96.88 68 LEU B CA 1
ATOM 1506 C C . LEU B 1 68 ? 4.145 -17.359 -8.742 1 96.88 68 LEU B C 1
ATOM 1508 O O . LEU B 1 68 ? 5.137 -17.078 -8.07 1 96.88 68 LEU B O 1
ATOM 1512 N N . LYS B 1 69 ? 4.039 -18.406 -9.461 1 96.19 69 LYS B N 1
ATOM 1513 C CA . LYS B 1 69 ? 5.164 -19.328 -9.539 1 96.19 69 LYS B CA 1
ATOM 1514 C C . LYS B 1 69 ? 5.238 -19.984 -10.914 1 96.19 69 LYS B C 1
ATOM 1516 O O . LYS B 1 69 ? 4.246 -20.031 -11.641 1 96.19 69 LYS B O 1
ATOM 1521 N N . ASN B 1 70 ? 6.418 -20.312 -11.258 1 94.25 70 ASN B N 1
ATOM 1522 C CA . ASN B 1 70 ? 6.684 -21.125 -12.445 1 94.25 70 ASN B CA 1
ATOM 1523 C C . ASN B 1 70 ? 7.234 -22.5 -12.078 1 94.25 70 ASN B C 1
ATOM 1525 O O . ASN B 1 70 ? 8.43 -22.75 -12.219 1 94.25 70 ASN B O 1
ATOM 1529 N N . SER B 1 71 ? 6.398 -23.328 -11.617 1 85.12 71 SER B N 1
ATOM 1530 C CA . SER B 1 71 ? 6.809 -24.625 -11.086 1 85.12 71 S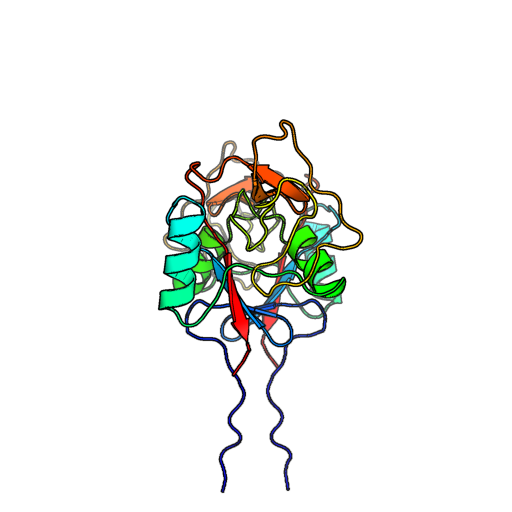ER B CA 1
ATOM 1531 C C . SER B 1 71 ? 7.191 -25.594 -12.211 1 85.12 71 SER B C 1
ATOM 1533 O O . SER B 1 71 ? 8.023 -26.484 -12.016 1 85.12 71 SER B O 1
ATOM 1535 N N . THR B 1 72 ? 6.688 -25.406 -13.367 1 80.25 72 THR B N 1
ATOM 1536 C CA . THR B 1 72 ? 6.828 -26.422 -14.414 1 80.25 72 THR B CA 1
ATOM 1537 C C . THR B 1 72 ? 7.871 -26 -15.445 1 80.25 72 THR B C 1
ATOM 1539 O O . THR B 1 72 ? 8.281 -26.797 -16.281 1 80.25 72 THR B O 1
ATOM 1542 N N . GLY B 1 73 ? 8.461 -24.781 -15.383 1 77.75 73 GLY B N 1
ATOM 1543 C CA . GLY B 1 73 ? 9.406 -24.281 -16.375 1 77.75 73 GLY B CA 1
ATOM 1544 C C . GLY B 1 73 ? 8.727 -23.641 -17.578 1 77.75 73 GLY B C 1
ATOM 1545 O O . GLY B 1 73 ? 9.398 -23.078 -18.438 1 77.75 73 GLY B O 1
ATOM 1546 N N . GLY B 1 74 ? 7.422 -23.672 -17.594 1 80.88 74 GLY B N 1
ATOM 1547 C CA . GLY B 1 74 ? 6.688 -23.094 -18.703 1 80.88 74 GLY B CA 1
ATOM 1548 C C . GLY B 1 74 ? 5.992 -21.797 -18.328 1 80.88 74 GLY B C 1
ATOM 1549 O O . GLY B 1 74 ? 6.641 -20.766 -18.172 1 80.88 74 GLY B O 1
ATOM 1550 N N . ASP B 1 75 ? 4.719 -21.938 -18.047 1 87.75 75 ASP B N 1
ATOM 1551 C CA . ASP B 1 75 ? 3.881 -20.766 -17.844 1 87.75 75 ASP B CA 1
ATOM 1552 C C . ASP B 1 75 ? 3.809 -20.391 -16.359 1 87.75 75 ASP B C 1
ATOM 1554 O O . ASP B 1 75 ? 3.752 -21.266 -15.5 1 87.75 75 ASP B O 1
ATOM 1558 N N . TRP B 1 76 ? 3.947 -19.188 -16.172 1 94.19 76 TRP B N 1
ATOM 1559 C CA . TRP B 1 76 ? 3.67 -18.688 -14.828 1 94.19 76 TRP B CA 1
ATOM 1560 C C . TRP B 1 76 ? 2.197 -18.859 -14.477 1 94.19 76 TRP B C 1
ATOM 1562 O O . TRP B 1 76 ? 1.32 -18.625 -15.312 1 94.19 76 TRP B O 1
ATOM 1572 N N . ALA B 1 77 ? 2.027 -19.344 -13.234 1 94.12 77 ALA B N 1
ATOM 1573 C CA . ALA B 1 77 ? 0.656 -19.547 -12.773 1 94.12 77 ALA B CA 1
ATOM 1574 C C . ALA B 1 77 ? 0.451 -18.938 -11.383 1 94.12 77 ALA B C 1
ATOM 1576 O O . ALA B 1 77 ? 1.323 -19.062 -10.523 1 94.12 77 ALA B O 1
ATOM 1577 N N . TRP B 1 78 ? -0.752 -18.438 -11.258 1 95.75 78 TRP B N 1
ATOM 1578 C CA . TRP B 1 78 ? -1.135 -17.906 -9.953 1 95.75 78 TRP B CA 1
ATOM 1579 C C . TRP B 1 78 ? -1.526 -19.047 -9.008 1 95.75 78 TRP B C 1
ATOM 1581 O O . TRP B 1 78 ? -1.79 -20.172 -9.453 1 95.75 78 TRP B O 1
ATOM 1591 N N . GLU B 1 79 ? -1.632 -18.656 -7.73 1 92 79 GLU B N 1
ATOM 1592 C CA . GLU B 1 79 ? -1.978 -19.625 -6.691 1 92 79 GLU B CA 1
ATOM 1593 C C . GLU B 1 79 ? -3.363 -20.219 -6.926 1 92 79 GLU B C 1
ATOM 1595 O O . GLU B 1 79 ? -3.643 -21.344 -6.512 1 92 79 GLU B O 1
ATOM 1600 N N . ASP B 1 80 ? -4.168 -19.484 -7.477 1 90.44 80 ASP B N 1
ATOM 1601 C CA . ASP B 1 80 ? -5.52 -19.984 -7.703 1 90.44 80 ASP B CA 1
ATOM 1602 C C . ASP B 1 80 ? -5.586 -20.828 -8.977 1 90.44 80 ASP B C 1
ATOM 1604 O O . ASP B 1 80 ? -6.656 -21.297 -9.359 1 90.44 80 ASP B O 1
ATOM 1608 N N . GLY B 1 81 ? -4.523 -20.922 -9.664 1 90.06 81 GLY B N 1
ATOM 1609 C CA . GLY B 1 81 ? -4.449 -21.797 -10.828 1 90.06 81 GLY B CA 1
ATOM 1610 C C . GLY B 1 81 ? -4.531 -21.047 -12.141 1 90.06 81 GLY B C 1
ATOM 1611 O O . GLY B 1 81 ? -4.203 -21.578 -13.195 1 90.06 81 GLY B O 1
ATOM 1612 N N . SER B 1 82 ? -4.957 -19.766 -12.086 1 91.06 82 SER B N 1
ATOM 1613 C CA . SER B 1 82 ? -5.043 -19 -13.32 1 91.06 82 SER B CA 1
ATOM 1614 C C . SER B 1 82 ? -3.66 -18.625 -13.836 1 91.06 82 SER B C 1
ATOM 1616 O O . SER B 1 82 ? -2.688 -18.609 -13.078 1 91.06 82 SER B O 1
ATOM 1618 N N . LYS B 1 83 ? -3.625 -18.359 -15.109 1 89.69 83 LYS B N 1
ATOM 1619 C CA . LYS B 1 83 ? -2.348 -18.031 -15.742 1 89.69 83 LYS B CA 1
ATOM 1620 C C . LYS B 1 83 ? -2.125 -16.531 -15.789 1 89.69 83 LYS B C 1
ATOM 1622 O O . LYS B 1 83 ? -3.082 -15.75 -15.875 1 89.69 83 LYS B O 1
ATOM 1627 N N . LEU B 1 84 ? -0.872 -16.203 -15.641 1 89.5 84 LEU B N 1
ATOM 1628 C CA . LEU B 1 84 ? -0.505 -14.812 -15.867 1 89.5 84 LEU B CA 1
ATOM 1629 C C . LEU B 1 84 ? -0.701 -14.43 -17.328 1 89.5 84 LEU B C 1
ATOM 1631 O O . LEU B 1 84 ? -0.237 -15.141 -18.219 1 89.5 84 LEU B O 1
ATOM 1635 N N . SER B 1 85 ? -1.545 -13.422 -17.516 1 82.69 85 SER B N 1
ATOM 1636 C CA . SER B 1 85 ? -1.751 -12.969 -18.891 1 82.69 85 SER B CA 1
ATOM 1637 C C . SER B 1 85 ? -1.385 -11.492 -19.031 1 82.69 85 SER B C 1
ATOM 1639 O O . SER B 1 85 ? -1.614 -10.695 -18.125 1 82.69 85 SER B O 1
ATOM 1641 N N . GLY B 1 86 ? -0.779 -11.211 -20.141 1 76.69 86 GLY B N 1
ATOM 1642 C CA . GLY B 1 86 ? -0.583 -9.82 -20.516 1 76.69 86 GLY B CA 1
ATOM 1643 C C . GLY B 1 86 ? 0.559 -9.148 -19.781 1 76.69 86 GLY B C 1
ATOM 1644 O O . GLY B 1 86 ? 0.854 -7.977 -20.016 1 76.69 86 GLY B O 1
ATOM 1645 N N . LYS B 1 87 ? 1.09 -9.742 -18.75 1 80.94 87 LYS B N 1
ATOM 1646 C CA . LYS B 1 87 ? 2.205 -9.117 -18.062 1 80.94 87 LYS B CA 1
ATOM 1647 C C . LYS B 1 87 ? 3.461 -9.977 -18.141 1 80.94 87 LYS B C 1
ATOM 1649 O O . LYS B 1 87 ? 3.375 -11.203 -18.203 1 80.94 87 LYS B O 1
ATOM 1654 N N . LYS B 1 88 ? 4.508 -9.273 -18.25 1 87.12 88 LYS B N 1
ATOM 1655 C CA . LYS B 1 88 ? 5.793 -9.961 -18.328 1 87.12 88 LYS B CA 1
ATOM 1656 C C . LYS B 1 88 ? 6.434 -10.086 -16.938 1 87.12 88 LYS B C 1
ATOM 1658 O O . LYS B 1 88 ? 6.375 -9.148 -16.141 1 87.12 88 LYS B O 1
ATOM 1663 N N . VAL B 1 89 ? 6.992 -11.297 -16.719 1 94.25 89 VAL B N 1
ATOM 1664 C CA . VAL B 1 89 ? 7.816 -11.508 -15.539 1 94.25 89 VAL B CA 1
ATOM 1665 C C . VAL B 1 89 ? 9.281 -11.242 -15.867 1 94.25 89 VAL B C 1
ATOM 1667 O O . VAL B 1 89 ? 9.852 -11.898 -16.75 1 94.25 89 VAL B O 1
ATOM 1670 N N . LEU B 1 90 ? 9.852 -10.25 -15.266 1 94.19 90 LEU B 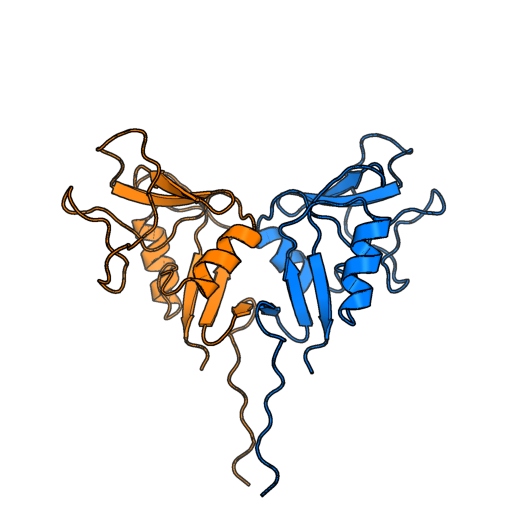N 1
ATOM 1671 C CA . LEU B 1 90 ? 11.258 -9.953 -15.469 1 94.19 90 LEU B CA 1
ATOM 1672 C C . LEU B 1 90 ? 12.141 -11 -14.797 1 94.19 90 LEU B C 1
ATOM 1674 O O . LEU B 1 90 ? 12.016 -11.25 -13.594 1 94.19 90 LEU B O 1
ATOM 1678 N N . SER B 1 91 ? 12.914 -11.68 -15.531 1 91.06 91 SER B N 1
ATOM 1679 C CA . SER B 1 91 ? 13.727 -12.773 -15.008 1 91.06 91 SER B CA 1
ATOM 1680 C C . SER B 1 91 ? 15.156 -12.688 -15.516 1 91.06 91 SER B C 1
ATOM 1682 O O . SER B 1 91 ? 15.391 -12.336 -16.672 1 91.06 91 SER B O 1
ATOM 1684 N N . ASN B 1 92 ? 16.078 -12.891 -14.578 1 88.25 92 ASN B N 1
ATOM 1685 C CA . ASN B 1 92 ? 17.469 -12.953 -14.984 1 88.25 92 ASN B CA 1
ATOM 1686 C C . ASN B 1 92 ? 17.938 -14.398 -15.156 1 88.25 92 ASN B C 1
ATOM 1688 O O . ASN B 1 92 ? 19.047 -14.641 -15.641 1 88.25 92 ASN B O 1
ATOM 1692 N N . SER B 1 93 ? 17.219 -15.352 -14.805 1 88.88 93 SER B N 1
ATOM 1693 C CA . SER B 1 93 ? 17.609 -16.766 -14.836 1 88.88 93 SER B CA 1
ATOM 1694 C C . SER B 1 93 ? 16.391 -17.672 -14.898 1 88.88 93 SER B C 1
ATOM 1696 O O . SER B 1 93 ? 15.414 -17.453 -14.195 1 88.88 93 SER B O 1
ATOM 1698 N N . PRO B 1 94 ? 16.531 -18.719 -15.625 1 88.44 94 PRO B N 1
ATOM 1699 C CA . PRO B 1 94 ? 15.422 -19.656 -15.695 1 88.44 94 PRO B CA 1
ATOM 1700 C C . PRO B 1 94 ? 15.234 -20.453 -14.406 1 88.44 94 PRO B C 1
ATOM 1702 O O . PRO B 1 94 ? 14.219 -21.125 -14.227 1 88.44 94 PRO B O 1
ATOM 1705 N N . VAL B 1 95 ? 16.188 -20.359 -13.555 1 91.12 95 VAL B N 1
ATOM 1706 C CA . VAL B 1 95 ? 16.109 -21.141 -12.328 1 91.12 95 VAL B CA 1
ATOM 1707 C C . VAL B 1 95 ? 15.227 -20.406 -11.312 1 91.12 95 VAL B C 1
ATOM 1709 O O . VAL B 1 95 ? 14.805 -21 -10.32 1 91.12 95 VAL B O 1
ATOM 1712 N N . GLN B 1 96 ? 14.914 -19.203 -11.516 1 95.56 96 GLN B N 1
ATOM 1713 C CA . GLN B 1 96 ? 14.016 -18.438 -10.656 1 95.56 96 GLN B CA 1
ATOM 1714 C C . GLN B 1 96 ? 12.555 -18.797 -10.938 1 95.56 96 GLN B C 1
ATOM 1716 O O . GLN B 1 96 ? 12.023 -18.453 -12 1 95.56 96 GLN B O 1
ATOM 1721 N N . LYS B 1 97 ? 11.953 -19.438 -9.93 1 96.56 97 LYS B N 1
ATOM 1722 C CA . LYS B 1 97 ? 10.656 -20.047 -10.195 1 96.56 97 LYS B CA 1
ATOM 1723 C C . LYS B 1 97 ? 9.547 -19.359 -9.414 1 96.56 97 LYS B C 1
ATOM 1725 O O . LYS B 1 97 ? 8.367 -19.672 -9.578 1 96.56 97 LYS B O 1
ATOM 1730 N N . CYS B 1 98 ? 9.953 -18.469 -8.555 1 97.88 98 CYS B N 1
ATOM 1731 C CA . CYS B 1 98 ? 8.977 -17.719 -7.777 1 97.88 98 CYS B CA 1
ATOM 1732 C C . CYS B 1 98 ? 8.984 -16.25 -8.164 1 97.88 98 CYS B C 1
ATOM 1734 O O . CYS B 1 98 ? 9.883 -15.781 -8.859 1 97.88 98 CYS B O 1
ATOM 1736 N N . ALA B 1 99 ? 7.891 -15.586 -7.75 1 97.12 99 ALA B N 1
ATOM 1737 C CA . ALA B 1 99 ? 7.773 -14.211 -8.234 1 97.12 99 ALA B CA 1
ATOM 1738 C C . ALA B 1 99 ? 7.59 -13.234 -7.078 1 97.12 99 ALA B C 1
ATOM 1740 O O . ALA B 1 99 ? 6.957 -13.57 -6.074 1 97.12 99 ALA B O 1
ATOM 1741 N N . VAL B 1 100 ? 8.164 -12.086 -7.289 1 96.5 100 VAL B N 1
ATOM 1742 C CA . VAL B 1 100 ? 8.023 -10.977 -6.352 1 96.5 100 VAL B CA 1
ATOM 1743 C C . VAL B 1 100 ? 7.488 -9.742 -7.082 1 96.5 100 VAL B C 1
ATOM 1745 O O . VAL B 1 100 ? 7.605 -9.641 -8.305 1 96.5 100 VAL B O 1
ATOM 1748 N N . LEU B 1 101 ? 6.844 -8.945 -6.297 1 93.25 101 LEU B N 1
ATOM 1749 C CA . LEU B 1 101 ? 6.523 -7.594 -6.746 1 93.25 101 LEU B CA 1
ATOM 1750 C C . LEU B 1 101 ? 7.59 -6.602 -6.293 1 93.25 101 LEU B C 1
ATOM 1752 O O . LEU B 1 101 ? 7.965 -6.574 -5.117 1 93.25 101 LEU B O 1
ATOM 1756 N N . LEU B 1 102 ? 8.094 -5.891 -7.254 1 90.06 102 LEU B N 1
ATOM 1757 C CA . LEU B 1 102 ? 9.094 -4.867 -6.977 1 90.06 102 LEU B CA 1
ATOM 1758 C C . LEU B 1 102 ? 8.773 -3.576 -7.723 1 90.06 102 LEU B C 1
ATOM 1760 O O . LEU B 1 102 ? 8.891 -3.52 -8.945 1 90.06 102 LEU B O 1
ATOM 1764 N N . GLN B 1 103 ? 8.414 -2.496 -6.887 1 81.75 103 GLN B N 1
ATOM 1765 C CA . GLN B 1 103 ? 8.102 -1.188 -7.457 1 81.75 103 GLN B CA 1
ATOM 1766 C C . GLN B 1 103 ? 7.086 -1.31 -8.586 1 81.75 103 GLN B C 1
ATOM 1768 O O . GLN B 1 103 ? 7.281 -0.745 -9.664 1 81.75 103 GLN B O 1
ATOM 1773 N N . GLY B 1 104 ? 6.172 -2.195 -8.414 1 82.81 104 GLY B N 1
ATOM 1774 C CA . GLY B 1 104 ? 5.062 -2.303 -9.344 1 82.81 104 GLY B CA 1
ATOM 1775 C C . GLY B 1 104 ? 5.32 -3.291 -10.469 1 82.81 104 GLY B C 1
ATOM 1776 O O . GLY B 1 104 ? 4.445 -3.537 -11.297 1 82.81 104 GLY B O 1
ATOM 1777 N N . THR B 1 105 ? 6.441 -3.883 -10.523 1 90.25 105 THR B N 1
ATOM 1778 C CA . THR B 1 105 ? 6.773 -4.844 -11.57 1 90.25 105 THR B CA 1
ATOM 1779 C C . THR B 1 105 ? 6.977 -6.234 -10.984 1 90.25 105 THR B C 1
ATOM 1781 O O . THR B 1 105 ? 7.41 -6.375 -9.836 1 90.25 105 THR B O 1
ATOM 1784 N N . ILE B 1 106 ? 6.621 -7.238 -11.844 1 94.06 106 ILE B N 1
ATOM 1785 C CA . ILE B 1 106 ? 6.773 -8.617 -11.391 1 94.06 106 ILE B CA 1
ATOM 1786 C C . ILE B 1 106 ? 8.156 -9.141 -11.781 1 94.06 106 ILE B C 1
ATOM 1788 O O . ILE B 1 106 ? 8.555 -9.039 -12.945 1 94.06 106 ILE B O 1
ATOM 1792 N N . HIS B 1 107 ? 8.859 -9.672 -10.82 1 95.88 107 HIS B N 1
ATOM 1793 C CA . HIS B 1 107 ? 10.195 -10.219 -11.039 1 95.88 107 HIS B CA 1
ATOM 1794 C C . HIS B 1 107 ? 10.266 -11.68 -10.609 1 95.88 107 HIS B C 1
ATOM 1796 O O . HIS B 1 107 ? 9.688 -12.055 -9.586 1 95.88 107 HIS B O 1
ATOM 1802 N N . ALA B 1 108 ? 10.992 -12.406 -11.391 1 96.75 108 ALA B N 1
ATOM 1803 C CA . ALA B 1 108 ? 11.305 -13.766 -10.953 1 96.75 108 ALA B CA 1
ATOM 1804 C C . ALA B 1 108 ? 12.375 -13.758 -9.867 1 96.75 108 ALA B C 1
ATOM 1806 O O . ALA B 1 108 ? 13.242 -12.883 -9.844 1 96.75 108 ALA B O 1
ATOM 1807 N N . SER B 1 109 ? 12.273 -14.719 -8.992 1 96.88 109 SER B N 1
ATOM 1808 C CA . SER B 1 109 ? 13.234 -14.867 -7.902 1 96.88 109 SER B CA 1
ATOM 1809 C C . SER B 1 109 ? 13.375 -16.328 -7.48 1 96.88 109 SER B C 1
ATOM 1811 O O . SER B 1 109 ? 12.484 -17.141 -7.742 1 96.88 109 SER B O 1
ATOM 1813 N N . SER B 1 110 ? 14.562 -16.562 -6.898 1 96.94 110 SER B N 1
ATOM 1814 C CA . SER B 1 110 ? 14.664 -17.859 -6.223 1 96.94 110 SER B CA 1
ATOM 1815 C C . SER B 1 110 ? 13.68 -17.953 -5.062 1 96.94 110 SER B C 1
ATOM 1817 O O . SER B 1 110 ? 13.508 -17 -4.309 1 96.94 110 SER B O 1
ATOM 1819 N N . CYS B 1 111 ? 13.148 -19.109 -4.863 1 97.56 111 CYS B N 1
ATOM 1820 C CA . CYS B 1 111 ? 12.062 -19.297 -3.906 1 97.56 111 CYS B CA 1
ATOM 1821 C C . CYS B 1 111 ? 12.586 -19.234 -2.475 1 97.56 111 CYS B C 1
ATOM 1823 O O . CYS B 1 111 ? 11.805 -19.094 -1.53 1 97.56 111 CYS B O 1
ATOM 1825 N N . GLU B 1 112 ? 13.859 -19.297 -2.385 1 98.06 112 GLU B N 1
ATOM 1826 C CA . GLU B 1 112 ? 14.461 -19.469 -1.064 1 98.06 112 GLU B CA 1
ATOM 1827 C C . GLU B 1 112 ? 14.867 -18.125 -0.465 1 98.06 112 GLU B C 1
ATOM 1829 O O . GLU B 1 112 ? 15.211 -18.047 0.715 1 98.06 112 GLU B O 1
ATOM 1834 N N . ILE B 1 113 ? 14.789 -17.141 -1.231 1 97.44 113 ILE B N 1
ATOM 1835 C CA . ILE B 1 113 ? 15.148 -15.812 -0.732 1 97.44 113 ILE B CA 1
ATOM 1836 C C . ILE B 1 113 ? 14.172 -15.391 0.364 1 97.44 113 ILE B C 1
ATOM 1838 O O . ILE B 1 113 ? 12.984 -15.727 0.309 1 97.44 113 ILE B O 1
ATOM 1842 N N . LEU B 1 114 ? 14.688 -14.703 1.282 1 98.25 114 LEU B N 1
ATOM 1843 C CA . LEU B 1 114 ? 13.812 -14.172 2.322 1 98.25 114 LEU B CA 1
ATOM 1844 C C . LEU B 1 114 ? 13.297 -12.789 1.942 1 98.25 114 LEU B C 1
ATOM 1846 O O . LEU B 1 114 ? 14.078 -11.891 1.621 1 98.25 114 LEU B O 1
ATOM 1850 N N . ALA B 1 115 ? 11.977 -12.594 1.971 1 96.44 115 ALA B N 1
ATOM 1851 C CA . ALA B 1 115 ? 11.328 -11.328 1.621 1 96.44 115 ALA B CA 1
ATOM 1852 C C . ALA B 1 115 ? 9.977 -11.203 2.312 1 96.44 115 ALA B C 1
ATOM 1854 O O . ALA B 1 115 ? 9.391 -12.203 2.742 1 96.44 115 ALA B O 1
ATOM 1855 N N . PRO B 1 116 ? 9.508 -9.977 2.477 1 95.44 116 PRO B N 1
ATOM 1856 C CA . PRO B 1 116 ? 8.109 -9.812 2.893 1 95.44 116 PRO B CA 1
ATOM 1857 C C . PRO B 1 116 ? 7.121 -10.344 1.859 1 95.44 116 PRO B C 1
ATOM 1859 O O . PRO B 1 116 ? 7.516 -10.711 0.751 1 95.44 116 PRO B O 1
ATOM 1862 N N . TRP B 1 117 ? 5.848 -10.461 2.271 1 96.44 117 TRP B N 1
ATOM 1863 C CA . TRP B 1 117 ? 4.844 -11.016 1.369 1 96.44 117 TRP B CA 1
ATOM 1864 C C . TRP B 1 117 ? 3.512 -10.289 1.523 1 96.44 117 TRP B C 1
ATOM 1866 O O . TRP B 1 117 ? 3.309 -9.555 2.488 1 96.44 117 TRP B O 1
ATOM 1876 N N . ILE B 1 118 ? 2.686 -10.414 0.551 1 96.12 118 ILE B N 1
ATOM 1877 C CA . ILE B 1 118 ? 1.342 -9.844 0.557 1 96.12 118 ILE B CA 1
ATOM 1878 C C . ILE B 1 118 ? 0.308 -10.969 0.542 1 96.12 118 ILE B C 1
ATOM 1880 O O . ILE B 1 118 ? 0.356 -11.852 -0.316 1 96.12 118 ILE B O 1
ATOM 1884 N N . CYS B 1 119 ? -0.574 -10.891 1.477 1 97.44 119 CYS B N 1
ATOM 1885 C CA . CYS B 1 119 ? -1.689 -11.828 1.512 1 97.44 119 CYS B CA 1
ATOM 1886 C C . CYS B 1 119 ? -2.963 -11.188 0.978 1 97.44 119 CYS B C 1
ATOM 1888 O O . CYS B 1 119 ? -3.145 -9.969 1.093 1 97.44 119 CYS B O 1
ATOM 1890 N N . GLU B 1 120 ? -3.787 -12.086 0.534 1 97.44 120 GLU B N 1
ATOM 1891 C CA . GLU B 1 120 ? -5.066 -11.648 -0.015 1 97.44 120 GLU B CA 1
ATOM 1892 C C . GLU B 1 120 ? -6.195 -12.586 0.397 1 97.44 120 GLU B C 1
ATOM 1894 O O . GLU B 1 120 ? -6.012 -13.805 0.432 1 97.44 120 GLU B O 1
ATOM 1899 N N . LYS B 1 121 ? -7.359 -11.984 0.702 1 97.44 121 LYS B N 1
ATOM 1900 C CA . LYS B 1 121 ? -8.594 -12.742 0.873 1 97.44 121 LYS B CA 1
ATOM 1901 C C . LYS B 1 121 ? -9.812 -11.898 0.51 1 97.44 121 LYS B C 1
ATOM 1903 O O . LYS B 1 121 ? -9.703 -10.68 0.338 1 97.44 121 LYS B O 1
ATOM 1908 N N . SER B 1 122 ? -10.914 -12.586 0.327 1 94.94 122 SER B N 1
ATOM 1909 C CA . SER B 1 122 ? -12.133 -11.891 -0.092 1 94.94 122 SER B CA 1
ATOM 1910 C C . SER B 1 122 ? -12.711 -11.062 1.046 1 94.94 122 SER B C 1
ATOM 1912 O O . SER B 1 122 ? -12.648 -11.461 2.209 1 94.94 122 SER B O 1
ATOM 1914 N N . LEU B 1 123 ? -13.242 -9.914 0.613 1 91.06 123 LEU B N 1
ATOM 1915 C CA . LEU B 1 123 ? -14.008 -9.102 1.549 1 91.06 123 LEU B CA 1
ATOM 1916 C C . LEU B 1 123 ? -15.258 -9.836 2.014 1 91.06 123 LEU B C 1
ATOM 1918 O O . LEU B 1 123 ? -16 -10.383 1.196 1 91.06 123 LEU B O 1
ATOM 1922 N N . GLN B 1 124 ? -15.422 -10.086 3.322 1 83.62 124 GLN B N 1
ATOM 1923 C CA . GLN B 1 124 ? -16.562 -10.844 3.82 1 83.62 124 GLN B CA 1
ATOM 1924 C C . GLN B 1 124 ? -17.406 -10.008 4.77 1 83.62 124 GLN B C 1
ATOM 1926 O O . GLN B 1 124 ? -16.891 -9.109 5.445 1 83.62 124 GLN B O 1
#

Organism: NCBI:txid321084

Foldseek 3Di:
DPPPDDFDDPPQWDDDDFKTKHKDPWWFFQVVQQVVLVVVVWGFDDQDDPVSLVVLLVVQDAKAFGQWWQPPLDFIAGPVGHGDPPADEAEPDSQQTTWIDGNSHIYGHNRGDIDMTMIMDGRD/DPPPDDFDDPPQWDDDDFKTKHKDPWWFFQVVQQVVLVVVVWGFDDQDDPVSLVVLLVVQDAKAFGQWWQPPLDFIAGPVGHTDPPADEAEPDSQQTTWIDGNSHIYGHNRGDIDMTMIMDGRD

Secondary structure (DSSP, 8-state):
--------PPTT-EEETTEEEEE-SS-B-HHHHHHHHHTTT-EE----SHHHHHHHHHTTB-SEEEEEE-SSSS--EETTSPBP-S-PPB-S-TT--EEEEETTEEEEE-TTS-B-BEEEEE--/--------PPTT-EEETTEEEEE-SS-B-HHHHHHHHHTTT-EE----SHHHHHHHHHTTB-SEEEEEE-SSSS--EETTSPBP-S---B-S-TT--EEEEETTEEEEE-TTS-B-BEEEEE--

Solvent-accessible surface area (backbone atoms only — not comparable to full-atom values): 13030 Å² total; per-residue (Å²): 130,82,68,70,79,61,67,52,53,60,90,88,27,32,31,44,89,68,29,22,36,36,58,40,83,56,65,34,28,50,68,58,40,37,51,56,19,44,76,68,74,27,33,36,34,65,80,85,48,69,68,54,45,52,46,52,37,34,52,21,26,50,66,22,36,38,21,36,33,29,88,81,76,70,67,48,29,29,73,86,66,50,64,70,70,98,64,74,69,48,61,93,48,90,78,32,32,23,31,26,36,43,60,41,38,45,29,44,29,58,48,74,49,70,35,22,33,31,26,29,36,72,50,79,129,84,69,72,76,64,66,52,52,59,90,89,26,31,31,45,88,65,31,21,37,35,60,39,82,58,64,34,26,49,68,58,41,39,50,55,20,44,76,68,74,27,33,36,35,63,79,84,46,68,70,54,47,51,46,51,35,35,51,21,26,50,66,22,36,38,21,36,32,28,88,82,76,69,67,46,28,30,72,86,65,49,63,71,68,98,64,73,66,48,62,94,49,89,78,32,31,23,30,27,37,43,60,43,38,46,29,43,30,57,47,74,51,70,34,22,34,32,26,28,34,72,50,78